Protein AF-A0A9P0KTA9-F1 (afdb_monomer)

InterPro domains:
  IPR001925 Porin, eukaryotic type [PR00185] (4-19)
  IPR001925 Porin, eukaryotic type [PR00185] (67-82)
  IPR001925 Porin, eukaryotic type [PR00185] (146-157)
  IPR001925 Porin, eukaryotic type [PTHR11743] (2-177)
  IPR001925 Porin, eukaryotic type [cd07306] (3-183)
  IPR023614 Porin domain superfamily [G3DSA:2.40.160.10] (1-187)
  IPR027246 Eukaryotic porin/Tom40 [PF01459] (2-183)

Nearest PDB structures (foldseek):
  7tcv-assembly1_XXX-2  TM=9.742E-01  e=2.234E-17  Mus musculus
  4bum-assembly1_X-2  TM=9.793E-01  e=3.824E-17  Danio rerio
  7nie-assembly1_C  TM=9.759E-01  e=7.221E-17  Sus scrofa
  3emn-assembly1_X  TM=9.752E-01  e=1.497E-15  Mus musculus
  5jdp-assembly1_A  TM=7.661E-01  e=1.161E-13  Homo sapiens

Foldseek 3Di:
DWDDFPVCFCVVVVCVVPPPDDPQKDKDWDWDADPQGKIWIKMKIAGNVVRDIKIKIKIWDAPPVQQWIWIWMAMPQGKIKIKIWGAPNVHHQWIWMKMWIARPVVRWIKIKTWIWGIDRFKIKIWMWIQTPQGTKIKIKMWGDDPQKIWIWIWIADPNVRDTQWTKIKIWGDDPVDIGIDMDTPRDHD

Organism: Acanthoscelides obtectus (NCBI:txid200917)

Sequence (189 aa):
MGPPPYPDLGKRAKDVFNKGYHFGLLKLDCKTKTSGGVQFNTGGTSNQESGKVHGSLETKYTVKEYGITFTEKWTTENTLGTEVSIQDQILKGLKLGGQISFCPQTGYKSAKLISAFQNARVAMNFDIDLDQNGPNILGSAVVAHQGWLAGYQAGFDANQSKLTKSNFALGFATNEFVLHTSVYPIGPS

Structure (mmCIF, N/CA/C/O backbone):
data_AF-A0A9P0KTA9-F1
#
_entry.id   AF-A0A9P0KTA9-F1
#
loop_
_atom_site.group_PDB
_atom_site.id
_atom_site.type_symbol
_atom_site.label_atom_id
_atom_site.label_alt_id
_atom_site.label_comp_id
_atom_site.label_asym_id
_atom_site.label_entity_id
_atom_site.label_seq_id
_atom_site.pdbx_PDB_ins_code
_atom_site.Cartn_x
_atom_site.Cartn_y
_atom_site.Cartn_z
_atom_site.occupancy
_atom_site.B_iso_or_equiv
_atom_site.auth_seq_id
_atom_site.auth_comp_id
_atom_site.auth_asym_id
_atom_site.auth_atom_id
_atom_site.pdbx_PDB_model_num
ATOM 1 N N . MET A 1 1 ? 3.592 -9.184 -18.478 1.00 62.78 1 MET A N 1
ATOM 2 C CA . MET A 1 1 ? 3.195 -8.768 -17.114 1.00 62.78 1 MET A CA 1
ATOM 3 C C . MET A 1 1 ? 3.888 -7.436 -16.847 1.00 62.78 1 MET A C 1
ATOM 5 O O . MET A 1 1 ? 5.043 -7.326 -17.233 1.00 62.78 1 MET A O 1
ATOM 9 N N . GLY A 1 2 ? 3.191 -6.420 -16.329 1.00 83.12 2 GLY A N 1
ATOM 10 C CA . GLY A 1 2 ? 3.808 -5.118 -16.023 1.00 83.12 2 GLY A CA 1
ATOM 11 C C . GLY A 1 2 ? 4.788 -5.189 -14.845 1.00 83.12 2 GLY A C 1
ATOM 12 O O . GLY A 1 2 ? 4.745 -6.179 -14.107 1.00 83.12 2 GLY A O 1
ATOM 13 N N . PRO A 1 3 ? 5.664 -4.183 -14.648 1.00 92.31 3 PRO A N 1
ATOM 14 C CA . PRO A 1 3 ? 6.501 -4.110 -13.448 1.00 92.31 3 PRO A CA 1
ATOM 15 C C . PRO A 1 3 ? 5.628 -4.043 -12.192 1.00 92.31 3 PRO A C 1
ATOM 17 O O . PRO A 1 3 ? 4.569 -3.421 -12.250 1.00 92.31 3 PRO A O 1
ATOM 20 N N . PRO A 1 4 ? 6.043 -4.619 -11.053 1.00 93.19 4 PRO A N 1
ATOM 21 C CA . PRO A 1 4 ? 5.352 -4.400 -9.788 1.00 93.19 4 PRO A CA 1
ATOM 22 C C . PRO A 1 4 ? 5.517 -2.940 -9.315 1.00 93.19 4 PRO A C 1
ATOM 24 O O . PRO A 1 4 ? 6.483 -2.277 -9.704 1.00 93.19 4 PRO A O 1
ATOM 27 N N . PRO A 1 5 ? 4.624 -2.442 -8.442 1.00 94.38 5 PRO A N 1
ATOM 28 C CA . PRO A 1 5 ? 4.849 -1.214 -7.681 1.00 94.38 5 PRO A CA 1
ATOM 29 C C . PRO A 1 5 ? 6.194 -1.227 -6.948 1.00 94.38 5 PRO A C 1
ATOM 31 O O . PRO A 1 5 ? 6.659 -2.287 -6.524 1.00 94.38 5 PRO A O 1
ATOM 34 N N . TYR A 1 6 ? 6.784 -0.051 -6.718 1.00 94.50 6 TYR A N 1
ATOM 35 C CA . TYR A 1 6 ? 8.068 0.066 -6.013 1.00 94.50 6 TYR A CA 1
ATOM 36 C C . TYR A 1 6 ? 8.098 -0.679 -4.659 1.00 94.50 6 TYR A C 1
ATOM 38 O O . TYR A 1 6 ? 9.056 -1.413 -4.418 1.00 94.50 6 TYR A O 1
ATOM 46 N N . PRO A 1 7 ? 7.063 -0.595 -3.790 1.00 91.75 7 PRO A N 1
ATOM 47 C CA . PRO A 1 7 ? 7.054 -1.319 -2.512 1.00 91.75 7 PRO A CA 1
ATOM 48 C C . PRO A 1 7 ? 7.075 -2.849 -2.647 1.00 91.75 7 PRO A C 1
ATOM 50 O O . PRO A 1 7 ? 7.504 -3.545 -1.726 1.00 91.75 7 PRO A O 1
ATOM 53 N N . ASP A 1 8 ? 6.623 -3.370 -3.790 1.00 92.88 8 ASP A N 1
ATOM 54 C CA . ASP A 1 8 ? 6.557 -4.802 -4.074 1.00 92.88 8 ASP A CA 1
ATOM 55 C C . ASP A 1 8 ? 7.830 -5.324 -4.777 1.00 92.88 8 ASP A C 1
ATOM 57 O O . ASP A 1 8 ? 7.960 -6.533 -5.013 1.00 92.88 8 ASP A O 1
ATOM 61 N N . LEU A 1 9 ? 8.808 -4.459 -5.078 1.00 91.88 9 LEU A N 1
ATOM 62 C CA . LEU A 1 9 ? 10.113 -4.893 -5.571 1.00 91.88 9 LEU A CA 1
ATOM 63 C C . LEU A 1 9 ? 10.829 -5.765 -4.521 1.00 91.88 9 LEU A C 1
ATOM 65 O O . LEU A 1 9 ? 10.917 -5.442 -3.332 1.00 91.88 9 LEU A O 1
ATOM 69 N N . GLY A 1 10 ? 11.289 -6.941 -4.958 1.00 88.75 10 GLY A N 1
ATOM 70 C CA . GLY A 1 10 ? 11.908 -7.944 -4.086 1.00 88.75 10 GLY A CA 1
ATOM 71 C C . GLY A 1 10 ? 10.939 -8.665 -3.138 1.00 88.75 10 GLY A C 1
ATOM 72 O O . GLY A 1 10 ? 11.385 -9.490 -2.341 1.00 88.75 10 GLY A O 1
ATOM 73 N N . LYS A 1 11 ? 9.622 -8.420 -3.221 1.00 91.75 11 LYS A N 1
ATOM 74 C CA . LYS A 1 11 ? 8.623 -9.044 -2.333 1.00 91.75 11 LYS A CA 1
ATOM 75 C C . LYS A 1 11 ? 8.671 -10.566 -2.339 1.00 91.75 11 LYS A C 1
ATOM 77 O O . LYS A 1 11 ? 8.573 -11.165 -1.280 1.00 91.75 11 LYS A O 1
ATOM 82 N N . ARG A 1 12 ? 8.887 -11.193 -3.501 1.00 88.69 12 ARG A N 1
ATOM 83 C CA . ARG A 1 12 ? 9.012 -12.658 -3.604 1.00 88.69 12 ARG A CA 1
ATOM 84 C C . ARG A 1 12 ? 10.161 -13.204 -2.753 1.00 88.69 12 ARG A C 1
ATOM 86 O O . ARG A 1 12 ? 9.966 -14.187 -2.057 1.00 88.69 12 ARG A O 1
ATOM 93 N N . ALA A 1 13 ? 11.323 -12.548 -2.775 1.00 89.44 13 ALA A N 1
ATOM 94 C CA . ALA A 1 13 ? 12.457 -12.932 -1.938 1.00 89.44 13 ALA A CA 1
ATOM 95 C C . ALA A 1 13 ? 12.168 -12.658 -0.454 1.00 89.44 13 ALA A C 1
ATOM 97 O O . ALA A 1 13 ? 12.369 -13.536 0.377 1.00 89.44 13 ALA A O 1
ATOM 98 N N . LYS A 1 14 ? 11.620 -11.479 -0.120 1.00 89.19 14 LYS A N 1
ATOM 99 C CA . LYS A 1 14 ? 11.233 -11.128 1.261 1.00 89.19 14 LYS A CA 1
ATOM 100 C C . LYS A 1 14 ? 10.224 -12.117 1.849 1.00 89.19 14 LYS A C 1
ATOM 102 O O . LYS A 1 14 ? 10.329 -12.483 3.013 1.00 89.19 14 LYS A O 1
ATOM 107 N N . ASP A 1 15 ? 9.262 -12.561 1.049 1.00 90.44 15 ASP A N 1
ATOM 108 C CA . ASP A 1 15 ? 8.226 -13.503 1.465 1.00 90.44 15 ASP A CA 1
ATOM 109 C C . ASP A 1 15 ? 8.806 -14.857 1.898 1.00 90.44 15 ASP A C 1
ATOM 111 O O . ASP A 1 15 ? 8.279 -15.433 2.843 1.00 90.44 15 ASP A O 1
ATOM 115 N N . VAL A 1 16 ? 9.895 -15.336 1.279 1.00 89.88 16 VAL A N 1
ATOM 116 C CA . VAL A 1 16 ? 10.576 -16.587 1.678 1.00 89.88 16 VAL A CA 1
ATOM 117 C C . VAL A 1 16 ? 11.110 -16.502 3.108 1.00 89.88 16 VAL A C 1
ATOM 119 O O . VAL A 1 16 ? 11.017 -17.471 3.851 1.00 89.88 16 VAL A O 1
ATOM 122 N N . PHE A 1 17 ? 11.631 -15.342 3.507 1.00 87.12 17 PHE A N 1
ATOM 123 C CA . PHE A 1 17 ? 12.196 -15.142 4.844 1.00 87.12 17 PHE A CA 1
ATOM 124 C C . PHE A 1 17 ? 11.157 -14.713 5.887 1.00 87.12 17 PHE A C 1
ATOM 126 O O . PHE A 1 17 ? 11.373 -14.915 7.077 1.00 87.12 17 PHE A O 1
ATOM 133 N N . ASN A 1 18 ? 10.033 -14.126 5.464 1.00 86.00 18 ASN A N 1
ATOM 134 C CA . ASN A 1 18 ? 9.062 -13.522 6.382 1.00 86.00 18 ASN A CA 1
ATOM 135 C C . ASN A 1 18 ? 7.790 -14.356 6.584 1.00 86.00 18 ASN A C 1
ATOM 137 O O . ASN A 1 18 ? 7.191 -14.315 7.659 1.00 86.00 18 ASN A O 1
ATOM 141 N N . LYS A 1 19 ? 7.309 -15.078 5.564 1.00 85.75 19 LYS A N 1
ATOM 142 C CA . LYS A 1 19 ? 6.039 -15.811 5.675 1.00 85.75 19 LYS A CA 1
ATOM 143 C C . LYS A 1 19 ? 6.236 -17.109 6.451 1.00 85.75 19 LYS A C 1
ATOM 145 O O . LYS A 1 19 ? 7.067 -17.928 6.089 1.00 85.75 19 LYS A O 1
ATOM 150 N N . GLY A 1 20 ? 5.422 -17.307 7.487 1.00 80.38 20 GLY A N 1
ATOM 151 C CA . GLY A 1 20 ? 5.450 -18.506 8.332 1.00 80.38 20 GLY A CA 1
ATOM 152 C C . GLY A 1 20 ? 6.438 -18.438 9.500 1.00 80.38 20 GLY A C 1
ATOM 153 O O . GLY A 1 20 ? 6.370 -19.281 10.388 1.00 80.38 20 GLY A O 1
ATOM 154 N N . TYR A 1 21 ? 7.296 -17.415 9.553 1.00 82.12 21 TYR A N 1
ATOM 155 C CA . TYR A 1 21 ? 8.235 -17.195 10.651 1.00 82.12 21 TYR A CA 1
ATOM 156 C C . TYR A 1 21 ? 7.678 -16.141 11.617 1.00 82.12 21 TYR A C 1
ATOM 158 O O . TYR A 1 21 ? 7.731 -14.939 11.363 1.00 82.12 21 TYR A O 1
ATOM 166 N N . HIS A 1 22 ? 7.114 -16.599 12.736 1.00 80.69 22 HIS A N 1
ATOM 167 C CA . HIS A 1 22 ? 6.502 -15.759 13.774 1.00 80.69 22 HIS A CA 1
ATOM 168 C C . HIS A 1 22 ? 7.124 -16.051 15.147 1.00 80.69 22 HIS A C 1
ATOM 170 O O . HIS A 1 22 ? 6.453 -16.484 16.080 1.00 80.69 22 HIS A O 1
ATOM 176 N N . PHE A 1 23 ? 8.438 -15.857 15.266 1.00 83.69 23 PHE A N 1
ATOM 177 C CA . PHE A 1 23 ? 9.153 -16.097 16.521 1.00 83.69 23 PHE A CA 1
ATOM 178 C C . PHE A 1 23 ? 8.600 -15.212 17.647 1.00 83.69 23 PHE A C 1
ATOM 180 O O . PHE A 1 23 ? 8.445 -14.006 17.473 1.00 83.69 23 PHE A O 1
ATOM 187 N N . GLY A 1 24 ? 8.262 -15.822 18.786 1.00 85.75 24 GLY A N 1
ATOM 188 C CA . GLY A 1 24 ? 7.695 -15.118 19.942 1.00 85.75 24 GLY A CA 1
ATOM 189 C C . GLY A 1 24 ? 6.260 -14.603 19.757 1.00 85.75 24 GLY A C 1
ATOM 190 O O . GLY A 1 24 ? 5.733 -13.960 20.665 1.00 85.75 24 GLY A O 1
ATOM 191 N N . LEU A 1 25 ? 5.606 -14.886 18.622 1.00 88.69 25 LEU A N 1
ATOM 192 C CA . LEU A 1 25 ? 4.235 -14.465 18.335 1.00 88.69 25 LEU A CA 1
ATOM 193 C C . LEU A 1 25 ? 3.345 -15.675 18.030 1.00 88.69 25 LEU A C 1
ATOM 195 O O . LEU A 1 25 ? 3.612 -16.444 17.110 1.00 88.69 25 LEU A O 1
ATOM 199 N N . LEU A 1 26 ? 2.228 -15.807 18.741 1.00 88.44 26 LEU A N 1
ATOM 200 C CA . LEU A 1 26 ? 1.137 -16.681 18.316 1.00 88.44 26 LEU A CA 1
ATOM 201 C C . LEU A 1 26 ? 0.210 -15.882 17.399 1.00 88.44 26 LEU A C 1
ATOM 203 O O . LEU A 1 26 ? -0.425 -14.930 17.848 1.00 88.44 26 LEU A O 1
ATOM 207 N N . LYS A 1 27 ? 0.133 -16.264 16.124 1.00 90.38 27 LYS A N 1
ATOM 208 C CA . LYS A 1 27 ? -0.700 -15.593 15.123 1.00 90.38 27 LYS A CA 1
ATOM 209 C C . LYS A 1 27 ? -1.820 -16.505 14.638 1.00 90.38 27 LYS A C 1
ATOM 211 O O . LYS A 1 27 ? -1.573 -17.655 14.286 1.00 90.38 27 LYS A O 1
ATOM 216 N N . LEU A 1 28 ? -3.030 -15.966 14.575 1.00 90.88 28 LEU A N 1
ATOM 217 C CA . LEU A 1 28 ? -4.202 -16.592 13.974 1.00 90.88 28 LEU A CA 1
ATOM 218 C C . LEU A 1 28 ? -4.776 -15.630 12.937 1.00 90.88 28 LEU A C 1
ATOM 220 O O . LEU A 1 28 ? -5.000 -14.465 13.244 1.00 90.88 28 LEU A O 1
ATOM 224 N N . ASP A 1 29 ? -5.026 -16.112 11.725 1.00 91.44 29 ASP A N 1
ATOM 225 C CA . ASP A 1 29 ? -5.696 -15.363 10.660 1.00 91.44 29 ASP A CA 1
ATOM 226 C C . ASP A 1 29 ? -6.825 -16.237 10.098 1.00 91.44 29 ASP A C 1
ATOM 228 O O . ASP A 1 29 ? -6.598 -17.378 9.691 1.00 91.44 29 ASP A O 1
ATOM 232 N N . CYS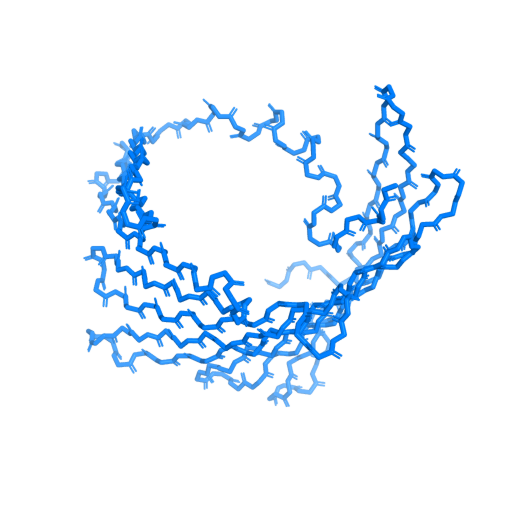 A 1 30 ? -8.041 -15.704 10.050 1.00 94.31 30 CYS A N 1
ATOM 233 C CA . CYS A 1 30 ? -9.222 -16.343 9.489 1.00 94.31 30 CYS A CA 1
ATOM 234 C C . CYS A 1 30 ? -9.770 -15.476 8.355 1.00 94.31 30 CYS A C 1
ATOM 236 O O . CYS A 1 30 ? -10.160 -14.327 8.562 1.00 94.31 30 CYS A O 1
ATOM 238 N N . LYS A 1 31 ? -9.812 -16.039 7.145 1.00 95.94 31 LYS A N 1
ATOM 239 C CA . LYS A 1 31 ? -10.365 -15.383 5.958 1.00 95.94 31 LYS A CA 1
ATOM 240 C C . LYS A 1 31 ? -11.626 -16.100 5.526 1.00 95.94 31 LYS A C 1
ATOM 242 O O . LYS A 1 31 ? -11.582 -17.282 5.195 1.00 95.94 31 LYS A O 1
ATOM 247 N N . THR A 1 32 ? -12.731 -15.374 5.477 1.00 95.69 32 THR A N 1
ATOM 248 C CA . THR A 1 32 ? -14.012 -15.888 4.998 1.00 95.69 32 THR A CA 1
ATOM 249 C C . THR A 1 32 ? -14.560 -14.994 3.897 1.00 95.69 32 THR A C 1
ATOM 251 O O . THR A 1 32 ? -14.206 -13.819 3.766 1.00 95.69 32 THR A O 1
ATOM 254 N N . LYS A 1 33 ? -15.413 -15.570 3.055 1.00 95.62 33 LYS A N 1
ATOM 255 C CA . LYS A 1 33 ? -16.079 -14.853 1.975 1.00 95.62 33 LYS A CA 1
ATOM 256 C C . LYS A 1 33 ? -17.527 -15.298 1.914 1.00 95.62 33 LYS A C 1
ATOM 258 O O . LYS A 1 33 ? -17.809 -16.486 1.796 1.00 95.62 33 LYS A O 1
ATOM 263 N N . THR A 1 34 ? -18.429 -14.334 1.996 1.00 92.62 34 THR A N 1
ATOM 264 C CA . THR A 1 34 ? -19.869 -14.569 1.882 1.00 92.62 34 THR A CA 1
ATOM 265 C C . THR A 1 34 ? -20.271 -14.816 0.429 1.00 92.62 34 THR A C 1
ATOM 267 O O . THR A 1 34 ? -19.566 -14.420 -0.506 1.00 92.62 34 THR A O 1
ATOM 270 N N . SER A 1 35 ? -21.444 -15.418 0.229 1.00 89.06 35 SER A N 1
ATOM 271 C CA . SER A 1 35 ? -22.066 -15.557 -1.095 1.00 89.06 35 SER A CA 1
ATOM 272 C C . SER A 1 35 ? -22.301 -14.200 -1.773 1.00 89.06 35 SER A C 1
ATOM 274 O O . SER A 1 35 ? -22.111 -14.084 -2.980 1.00 89.06 35 SER A O 1
ATOM 276 N N . GLY A 1 36 ? -22.609 -13.157 -0.992 1.00 85.69 36 GLY A N 1
ATOM 277 C CA . GLY A 1 36 ? -22.754 -11.770 -1.454 1.00 85.69 36 GLY A CA 1
ATOM 278 C C . GLY A 1 36 ? -21.442 -11.061 -1.816 1.00 85.69 36 GLY A C 1
ATOM 279 O O . GLY A 1 36 ? -21.458 -9.895 -2.192 1.00 85.69 36 GLY A O 1
ATOM 280 N N . GLY A 1 37 ? -20.288 -11.730 -1.708 1.00 87.12 37 GLY A N 1
ATOM 281 C CA . GLY A 1 37 ? -18.997 -11.186 -2.138 1.00 87.12 37 GLY A CA 1
ATOM 282 C C . GLY A 1 37 ? -18.255 -10.344 -1.097 1.00 87.12 37 GLY A C 1
ATOM 283 O O . GLY A 1 37 ? -17.114 -9.958 -1.365 1.00 87.12 37 GLY A O 1
ATOM 284 N N . VAL A 1 38 ? -18.839 -10.127 0.086 1.00 94.06 38 VAL A N 1
ATOM 285 C CA . VAL A 1 38 ? -18.157 -9.515 1.239 1.00 94.06 38 VAL A CA 1
ATOM 286 C C . VAL A 1 38 ? -17.098 -10.481 1.765 1.00 94.06 38 VAL A C 1
ATOM 288 O O . VAL A 1 38 ? -17.393 -11.657 2.005 1.00 94.06 38 VAL A O 1
ATOM 291 N N . GLN A 1 39 ? -15.876 -9.986 1.930 1.00 96.25 39 GLN A N 1
ATOM 292 C CA . GLN A 1 39 ? -14.744 -10.710 2.498 1.00 96.25 39 GLN A CA 1
ATOM 293 C C . GLN A 1 39 ? -14.492 -10.214 3.917 1.00 96.25 39 GLN A C 1
ATOM 295 O O . GLN A 1 39 ? -14.384 -9.010 4.131 1.00 96.25 39 GLN A O 1
ATOM 300 N N . PHE A 1 40 ? -14.356 -11.141 4.856 1.00 96.31 40 PHE A N 1
ATOM 301 C CA . PHE A 1 40 ? -13.923 -10.844 6.214 1.00 96.31 40 PHE A CA 1
ATOM 302 C C . PHE A 1 40 ? -12.547 -11.456 6.429 1.00 96.31 40 PHE A C 1
ATOM 304 O O . PHE A 1 40 ? -12.325 -12.632 6.132 1.00 96.31 40 PHE A O 1
ATOM 311 N N . ASN A 1 41 ? -11.625 -10.658 6.941 1.00 96.25 41 ASN A N 1
ATOM 312 C CA . ASN A 1 41 ? -10.317 -11.098 7.378 1.00 96.25 41 ASN A CA 1
ATOM 313 C C . ASN A 1 41 ? -10.173 -10.711 8.849 1.00 96.25 41 ASN A C 1
ATOM 315 O O . ASN A 1 41 ? -10.010 -9.540 9.185 1.00 96.25 41 ASN A O 1
ATOM 319 N N . THR A 1 42 ? -10.293 -11.697 9.727 1.00 96.00 42 THR A N 1
ATOM 320 C CA . THR A 1 42 ? -10.188 -11.522 11.174 1.00 96.00 42 THR A CA 1
ATOM 321 C C . THR A 1 42 ? -8.902 -12.172 11.631 1.00 96.00 42 THR A C 1
ATOM 323 O O . THR A 1 42 ? -8.652 -13.331 11.313 1.00 96.00 42 THR A O 1
ATOM 326 N N . GLY A 1 43 ? -8.089 -11.449 12.385 1.00 94.62 43 GLY A N 1
ATOM 327 C CA . GLY A 1 43 ? -6.814 -11.968 12.852 1.00 94.62 43 GLY A CA 1
ATOM 328 C C . GLY A 1 43 ? -6.481 -11.507 14.255 1.00 94.62 43 GLY A C 1
ATOM 329 O O . GLY A 1 43 ? -6.985 -10.490 14.730 1.00 94.62 43 GLY A O 1
ATOM 330 N N . GLY A 1 44 ? -5.612 -12.264 14.907 1.00 93.62 44 GLY A N 1
ATOM 331 C CA . GLY A 1 44 ? -5.086 -11.957 16.223 1.00 93.62 44 GLY A CA 1
ATOM 332 C C . GLY A 1 44 ? -3.623 -12.358 16.330 1.00 93.62 44 GLY A C 1
ATOM 333 O O . GLY A 1 44 ? -3.209 -13.395 15.813 1.00 93.62 44 GLY A O 1
ATOM 334 N N . THR A 1 45 ? -2.840 -11.532 17.008 1.00 92.50 45 THR A N 1
ATOM 335 C CA . THR A 1 45 ? -1.445 -11.799 17.357 1.00 92.50 45 THR A CA 1
ATOM 336 C C . THR A 1 45 ? -1.281 -11.662 18.862 1.00 92.50 45 THR A C 1
ATOM 338 O O . THR A 1 45 ? -1.615 -10.616 19.416 1.00 92.50 45 THR A O 1
ATOM 341 N N . SER A 1 46 ? -0.746 -12.688 19.515 1.00 92.44 46 SER A N 1
ATOM 342 C CA . SER A 1 46 ? -0.329 -12.650 20.917 1.00 92.44 46 SER A CA 1
ATOM 343 C C . SER A 1 46 ? 1.192 -12.668 20.991 1.00 92.44 46 SER A C 1
ATOM 345 O O . SER A 1 46 ? 1.827 -13.551 20.412 1.00 92.44 46 SER A O 1
ATOM 347 N N . ASN A 1 47 ? 1.777 -11.688 21.673 1.00 90.62 47 ASN A N 1
ATOM 348 C CA . ASN A 1 47 ? 3.209 -11.612 21.914 1.00 90.62 47 ASN A CA 1
ATOM 349 C C . ASN A 1 47 ? 3.550 -12.335 23.222 1.00 90.62 47 ASN A C 1
ATOM 351 O O . ASN A 1 47 ? 3.071 -11.952 24.286 1.00 90.62 47 ASN A O 1
ATOM 355 N N . GLN A 1 48 ? 4.376 -13.377 23.135 1.00 89.19 48 GLN A N 1
ATOM 356 C CA . GLN A 1 48 ? 4.671 -14.262 24.265 1.00 89.19 48 GLN A CA 1
ATOM 357 C C . GLN A 1 48 ? 5.583 -13.616 25.317 1.00 89.19 48 GLN A C 1
ATOM 359 O O . GLN A 1 48 ? 5.515 -13.990 26.481 1.00 89.19 48 GLN A O 1
ATOM 364 N N . GLU A 1 49 ? 6.406 -12.642 24.928 1.00 89.00 49 GLU A N 1
ATOM 365 C CA . GLU A 1 49 ? 7.330 -11.953 25.836 1.00 89.00 49 GLU A CA 1
ATOM 366 C C . GLU A 1 49 ? 6.618 -10.861 26.645 1.00 89.00 49 GLU A C 1
ATOM 368 O O . GLU A 1 49 ? 6.771 -10.765 27.858 1.00 89.00 49 GLU A O 1
ATOM 373 N N . SER A 1 50 ? 5.795 -10.049 25.978 1.00 90.50 50 SER A N 1
ATOM 374 C CA . SER A 1 50 ? 5.078 -8.930 26.608 1.00 90.50 50 SER A CA 1
ATOM 375 C C . SER A 1 50 ? 3.678 -9.286 27.114 1.00 90.50 50 SER A C 1
ATOM 377 O O . SER A 1 50 ? 3.051 -8.471 27.789 1.00 90.50 50 SER A O 1
ATOM 379 N N . GLY A 1 51 ? 3.138 -10.446 26.727 1.00 88.19 51 GLY A N 1
ATOM 380 C CA . GLY A 1 51 ? 1.755 -10.855 26.994 1.00 88.19 51 GLY A CA 1
ATOM 381 C C . GLY A 1 51 ? 0.688 -10.048 26.240 1.00 88.19 51 GLY A C 1
ATOM 382 O O . GLY A 1 51 ? -0.505 -10.290 26.419 1.00 88.19 51 GLY A O 1
ATOM 383 N N . LYS A 1 52 ? 1.080 -9.078 25.401 1.00 89.88 52 LYS A N 1
ATOM 384 C CA . LYS A 1 52 ? 0.141 -8.216 24.673 1.00 89.88 52 LYS A CA 1
ATOM 385 C C . LYS A 1 52 ? -0.573 -8.988 23.569 1.00 89.88 52 LYS A C 1
ATOM 387 O O . LYS A 1 52 ? 0.061 -9.679 22.771 1.00 89.88 52 LYS A O 1
ATOM 392 N N . VAL A 1 53 ? -1.885 -8.788 23.478 1.00 91.94 53 VAL A N 1
ATOM 393 C CA . VAL A 1 53 ? -2.733 -9.355 22.427 1.00 91.94 53 VAL A CA 1
ATOM 394 C C . VAL A 1 53 ? -3.284 -8.225 21.568 1.00 91.94 53 VAL A C 1
ATOM 396 O O . VAL A 1 53 ? -3.883 -7.283 22.080 1.00 91.94 53 VAL A O 1
ATOM 399 N N . HIS A 1 54 ? -3.091 -8.337 20.259 1.00 93.25 54 HIS A N 1
ATOM 400 C CA . HIS A 1 54 ? -3.652 -7.432 19.264 1.00 93.25 54 HIS A CA 1
ATOM 401 C C . HIS A 1 54 ? -4.613 -8.211 18.370 1.00 93.25 54 HIS A C 1
ATOM 403 O O . HIS A 1 54 ? -4.250 -9.257 17.834 1.00 93.25 54 HIS A O 1
ATOM 409 N N . GLY A 1 55 ? -5.829 -7.705 18.209 1.00 95.50 55 GLY A N 1
ATOM 410 C CA . GLY A 1 55 ? -6.833 -8.246 17.300 1.00 95.50 55 GLY A CA 1
ATOM 411 C C . GLY A 1 55 ? -7.176 -7.248 16.204 1.00 95.50 55 GLY A C 1
ATOM 412 O O . GLY A 1 55 ? -7.111 -6.034 16.403 1.00 95.50 55 GLY A O 1
ATOM 413 N N . SER A 1 56 ? -7.569 -7.765 15.046 1.00 96.12 56 SER A N 1
ATOM 414 C CA . SER A 1 56 ? -8.047 -6.963 13.927 1.00 96.12 56 SER A CA 1
ATOM 415 C C . SER A 1 56 ? -9.200 -7.646 13.202 1.00 96.12 56 SER A C 1
ATOM 417 O O . SER A 1 56 ? -9.239 -8.871 13.068 1.00 96.12 56 SER A O 1
ATOM 419 N N . LEU A 1 57 ? -10.127 -6.832 12.719 1.00 97.12 57 LEU A N 1
ATOM 420 C CA . LEU A 1 57 ? -11.212 -7.215 11.834 1.00 97.12 57 LEU A CA 1
ATOM 421 C C . LEU A 1 57 ? -11.145 -6.315 10.606 1.00 97.12 57 LEU A C 1
ATOM 423 O O . LEU A 1 57 ? -11.253 -5.100 10.726 1.00 97.12 57 LEU A O 1
ATOM 427 N N . GLU A 1 58 ? -10.982 -6.906 9.433 1.00 97.56 58 GLU A N 1
ATOM 428 C CA . GLU A 1 58 ? -11.052 -6.220 8.149 1.00 97.56 58 GLU A CA 1
ATOM 429 C C . GLU A 1 58 ? -12.246 -6.763 7.361 1.00 97.56 58 GLU A C 1
ATOM 431 O O . GLU A 1 58 ? -12.383 -7.972 7.170 1.00 97.56 58 GLU A O 1
ATOM 436 N N . THR A 1 59 ? -13.116 -5.869 6.906 1.00 97.12 59 THR A N 1
ATOM 437 C CA . THR A 1 59 ? -14.258 -6.168 6.045 1.00 97.12 59 THR A CA 1
ATOM 438 C C . THR A 1 59 ? -14.033 -5.497 4.707 1.00 97.12 59 THR A C 1
ATOM 440 O O . THR A 1 59 ? -13.841 -4.288 4.645 1.00 97.12 59 THR A O 1
ATOM 443 N N . LYS A 1 60 ? -14.077 -6.267 3.625 1.00 97.12 60 LYS A N 1
ATOM 444 C CA . LYS A 1 60 ? -13.851 -5.775 2.270 1.00 97.12 60 LYS A CA 1
ATOM 445 C C . LYS A 1 60 ? -15.030 -6.113 1.376 1.00 97.12 60 LYS A C 1
ATOM 447 O O . LYS A 1 60 ? -15.404 -7.280 1.238 1.00 97.12 60 LYS A O 1
ATOM 452 N N . TYR A 1 61 ? -15.578 -5.102 0.721 1.00 95.19 61 TYR A N 1
ATOM 453 C CA . TYR A 1 61 ? -16.682 -5.236 -0.216 1.00 95.19 61 TYR A CA 1
ATOM 454 C C . TYR A 1 61 ? -16.333 -4.573 -1.546 1.00 95.19 61 TYR A C 1
ATOM 456 O O . TYR A 1 61 ? -15.961 -3.404 -1.595 1.00 95.19 61 TYR A O 1
ATOM 464 N N . THR A 1 62 ? -16.446 -5.331 -2.636 1.00 93.12 62 THR A N 1
ATOM 465 C CA . THR A 1 62 ? -16.129 -4.850 -3.984 1.00 93.12 62 THR A CA 1
ATOM 466 C C . THR A 1 62 ? -17.392 -4.821 -4.829 1.00 93.12 62 THR A C 1
ATOM 468 O O . THR A 1 62 ? -17.946 -5.868 -5.169 1.00 93.12 62 THR A O 1
ATOM 471 N N . VAL A 1 63 ? -17.792 -3.619 -5.232 1.00 92.25 63 VAL A N 1
ATOM 472 C CA . VAL A 1 63 ? -18.852 -3.385 -6.209 1.00 92.25 63 VAL A CA 1
ATOM 473 C C . VAL A 1 63 ? -18.231 -3.463 -7.599 1.00 92.25 63 VAL A C 1
ATOM 475 O O . VAL A 1 63 ? -17.732 -2.478 -8.142 1.00 92.25 63 VAL A O 1
ATOM 478 N N . LYS A 1 64 ? -18.204 -4.679 -8.154 1.00 87.38 64 LYS A N 1
ATOM 479 C CA . LYS A 1 64 ? -17.484 -4.989 -9.399 1.00 87.38 64 LYS A CA 1
ATOM 480 C C . LYS A 1 64 ? -17.934 -4.145 -10.591 1.00 87.38 64 LYS A C 1
ATOM 482 O O . LYS A 1 64 ? -17.088 -3.775 -11.393 1.00 87.38 64 LYS A O 1
ATOM 487 N N . GLU A 1 65 ? -19.227 -3.839 -10.680 1.00 88.38 65 GLU A N 1
ATOM 488 C CA . GLU A 1 65 ? -19.820 -3.059 -11.777 1.00 88.38 65 GLU A CA 1
ATOM 489 C C . GLU A 1 65 ? -19.188 -1.672 -11.914 1.00 88.38 65 GLU A C 1
ATOM 491 O O . GLU A 1 65 ? -18.940 -1.218 -13.024 1.00 88.38 65 GLU A O 1
ATOM 496 N N . TYR A 1 66 ? -18.847 -1.048 -10.785 1.00 90.06 66 TYR A N 1
ATOM 497 C CA . TYR A 1 66 ? -18.248 0.285 -10.737 1.00 90.06 66 TYR A CA 1
ATOM 498 C C . TYR A 1 66 ? -16.755 0.256 -10.387 1.00 90.06 66 TYR A C 1
ATOM 500 O O . TYR A 1 66 ? -16.155 1.302 -10.158 1.00 90.06 66 TYR A O 1
ATOM 508 N N . GLY A 1 67 ? -16.137 -0.926 -10.268 1.00 91.06 67 GLY A N 1
ATOM 509 C CA . GLY A 1 67 ? -14.737 -1.059 -9.849 1.00 91.06 67 GLY A CA 1
ATOM 510 C C . GLY A 1 67 ? -14.431 -0.445 -8.476 1.00 91.06 67 GLY A C 1
ATOM 511 O O . GLY A 1 67 ? -13.272 -0.137 -8.194 1.00 91.06 67 GLY A O 1
ATOM 512 N N . ILE A 1 68 ? -15.451 -0.248 -7.632 1.00 94.81 68 ILE A N 1
ATOM 513 C CA . ILE A 1 68 ? -15.316 0.385 -6.316 1.00 94.81 68 ILE A CA 1
ATOM 514 C C . ILE A 1 68 ? -15.076 -0.692 -5.267 1.00 94.81 68 ILE A C 1
ATOM 516 O O . ILE A 1 68 ? -15.752 -1.721 -5.241 1.00 94.81 68 ILE A O 1
ATOM 520 N N . THR A 1 69 ? -14.119 -0.460 -4.380 1.00 96.19 69 THR A N 1
ATOM 521 C CA . THR A 1 69 ? -13.848 -1.310 -3.225 1.00 96.19 69 THR A CA 1
ATOM 522 C C . THR A 1 69 ? -13.881 -0.484 -1.954 1.00 96.19 69 THR A C 1
ATOM 524 O O . THR A 1 69 ? -13.148 0.496 -1.833 1.00 96.19 69 THR A O 1
ATOM 527 N N . PHE A 1 70 ? -14.700 -0.933 -1.011 1.00 96.62 70 PHE A N 1
ATOM 528 C CA . PHE A 1 70 ? -14.780 -0.436 0.352 1.00 96.62 70 PHE A CA 1
ATOM 529 C C . PHE A 1 70 ? -14.057 -1.415 1.270 1.00 96.62 70 PHE A C 1
ATOM 531 O O . PHE A 1 70 ? -14.311 -2.622 1.205 1.00 96.62 70 PHE A O 1
ATOM 538 N N . THR A 1 71 ? -13.171 -0.906 2.115 1.00 97.19 71 THR A N 1
ATOM 539 C CA . THR A 1 71 ? -12.490 -1.684 3.148 1.00 97.19 71 THR A CA 1
ATOM 540 C C . THR A 1 71 ? -12.658 -0.975 4.481 1.00 97.19 71 THR A C 1
ATOM 542 O O . THR A 1 71 ? -12.235 0.163 4.628 1.00 97.19 71 THR A O 1
ATOM 545 N N . GLU A 1 72 ? -13.241 -1.657 5.454 1.00 97.56 72 GLU A N 1
ATOM 546 C CA . GLU A 1 72 ? -13.333 -1.198 6.838 1.00 97.56 72 GLU A CA 1
ATOM 547 C C . GLU A 1 72 ? -12.428 -2.060 7.703 1.00 97.56 72 GLU A C 1
ATOM 549 O O . GLU A 1 72 ? -12.504 -3.289 7.654 1.00 97.56 72 GLU A O 1
ATOM 554 N N . LYS A 1 73 ? -11.577 -1.436 8.506 1.00 97.00 73 LYS A N 1
ATOM 555 C CA . LYS A 1 73 ? -10.657 -2.106 9.417 1.00 97.00 73 LYS A CA 1
ATOM 556 C C . LYS A 1 73 ? -10.872 -1.593 10.829 1.00 97.00 73 LYS A C 1
ATOM 558 O O . LYS A 1 73 ? -10.856 -0.392 11.065 1.00 97.00 73 LYS A O 1
ATOM 563 N N . TRP A 1 74 ? -11.003 -2.508 11.776 1.00 96.50 74 TRP A N 1
ATOM 564 C CA . TRP A 1 74 ? -11.074 -2.199 13.196 1.00 96.50 74 TRP A CA 1
ATOM 565 C C . TRP A 1 74 ? -10.044 -3.017 13.964 1.00 96.50 74 TRP A C 1
ATOM 567 O O . TRP A 1 74 ? -9.826 -4.191 13.658 1.00 96.50 74 TRP A O 1
ATOM 577 N N . THR A 1 75 ? -9.386 -2.400 14.941 1.00 95.00 75 THR A N 1
ATOM 578 C CA . THR A 1 75 ? -8.404 -3.064 15.806 1.00 95.00 75 THR A CA 1
ATOM 579 C C . THR A 1 75 ? -8.835 -3.028 17.269 1.00 95.00 75 THR A C 1
ATOM 581 O O . THR A 1 75 ? -9.640 -2.192 17.677 1.00 95.00 75 THR A O 1
ATOM 584 N N . THR A 1 76 ? -8.261 -3.905 18.094 1.00 93.81 76 THR A N 1
ATOM 585 C CA . THR A 1 76 ? -8.511 -3.930 19.550 1.00 93.81 76 THR A CA 1
ATOM 586 C C . THR A 1 76 ? -8.005 -2.685 20.287 1.00 93.81 76 THR A C 1
ATOM 588 O O . THR A 1 76 ? -8.424 -2.430 21.408 1.00 93.81 76 THR A O 1
ATOM 591 N N . GLU A 1 77 ? -7.150 -1.880 19.652 1.00 89.44 77 GLU A N 1
ATOM 592 C CA . GLU A 1 77 ? -6.718 -0.550 20.125 1.00 89.44 77 GLU A CA 1
ATOM 593 C C . GLU A 1 77 ? -7.731 0.554 19.772 1.00 89.44 77 GLU A C 1
ATOM 595 O O . GLU A 1 77 ? -7.469 1.745 19.919 1.00 89.44 77 GLU A O 1
ATOM 600 N N . ASN A 1 78 ? -8.909 0.152 19.293 1.00 91.56 78 ASN A N 1
ATOM 601 C CA . ASN A 1 78 ? -9.996 1.017 18.874 1.00 91.56 78 ASN A CA 1
ATOM 602 C C . ASN A 1 78 ? -9.650 1.935 17.690 1.00 91.56 78 ASN A C 1
ATOM 604 O O . ASN A 1 78 ? -10.281 2.971 17.508 1.00 91.56 78 ASN A O 1
ATOM 608 N N . THR A 1 79 ? -8.674 1.564 16.861 1.00 93.81 79 THR A N 1
ATOM 609 C CA . THR A 1 79 ? -8.395 2.281 15.612 1.00 93.81 79 THR A CA 1
ATOM 610 C C . THR A 1 79 ? -9.360 1.806 14.531 1.00 93.81 79 THR A C 1
ATOM 612 O O . THR A 1 79 ? -9.421 0.613 14.224 1.00 93.81 79 THR A O 1
ATOM 615 N N . LEU A 1 80 ? -10.110 2.747 13.964 1.00 96.50 80 LEU A N 1
ATOM 616 C CA . LEU A 1 80 ? -11.044 2.564 12.857 1.00 96.50 80 LEU A CA 1
ATOM 617 C C . LEU A 1 80 ? -10.400 3.089 11.576 1.00 96.50 80 LEU A C 1
ATOM 619 O O . LEU A 1 80 ? -9.929 4.222 11.549 1.00 96.50 80 LEU A O 1
ATOM 623 N N . GLY A 1 81 ? -10.375 2.279 10.526 1.00 96.62 81 GLY A N 1
ATOM 624 C CA . GLY A 1 81 ? -9.810 2.632 9.233 1.00 96.62 81 GLY A CA 1
ATOM 625 C C . GLY A 1 81 ? -10.785 2.343 8.103 1.00 96.62 81 GLY A C 1
ATOM 626 O O . GLY A 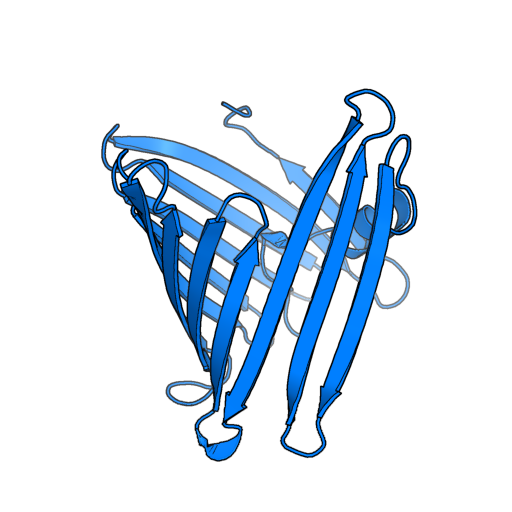1 81 ? -11.102 1.185 7.865 1.00 96.62 81 GLY A O 1
ATOM 627 N N . THR A 1 82 ? -11.183 3.372 7.369 1.00 97.62 82 THR A N 1
ATOM 628 C CA . THR A 1 82 ? -12.072 3.271 6.208 1.00 97.62 82 THR A CA 1
ATOM 629 C C . THR A 1 82 ? -11.274 3.580 4.949 1.00 97.62 82 THR A C 1
ATOM 631 O O . THR A 1 82 ? -10.728 4.671 4.832 1.00 97.62 82 THR A O 1
ATOM 634 N N . GLU A 1 83 ? -11.199 2.656 3.994 1.00 97.31 83 GLU A N 1
ATOM 635 C CA . GLU A 1 83 ? -10.619 2.862 2.662 1.00 97.31 83 GLU A CA 1
ATOM 636 C C . GLU A 1 83 ? -11.709 2.735 1.597 1.00 97.31 83 GLU A C 1
ATOM 638 O O . GLU A 1 83 ? -12.438 1.744 1.539 1.00 97.31 83 GLU A O 1
ATOM 643 N N . VAL A 1 84 ? -11.773 3.716 0.702 1.00 97.44 84 VAL A N 1
ATOM 644 C CA . VAL A 1 84 ? -12.567 3.660 -0.524 1.00 97.44 84 VAL A CA 1
ATOM 645 C C . VAL A 1 84 ? -11.610 3.769 -1.694 1.00 97.44 84 VAL A C 1
ATOM 647 O O . VAL A 1 84 ? -10.797 4.688 -1.751 1.00 97.44 84 VAL A O 1
ATOM 650 N N . SER A 1 85 ? -11.700 2.846 -2.644 1.00 96.62 85 SER A N 1
ATOM 651 C CA . SER A 1 85 ? -10.897 2.899 -3.863 1.00 96.62 85 SER A CA 1
ATOM 652 C C . SER A 1 85 ? -11.713 2.589 -5.103 1.00 96.62 85 SER A C 1
ATOM 654 O O . SER A 1 85 ? -12.662 1.814 -5.052 1.00 96.62 85 SER A O 1
ATOM 656 N N . ILE A 1 86 ? -11.331 3.200 -6.216 1.00 96.50 86 ILE A N 1
ATOM 657 C CA . ILE A 1 86 ? -11.931 3.035 -7.534 1.00 96.50 86 ILE A CA 1
ATOM 658 C C . ILE A 1 86 ? -10.819 2.597 -8.474 1.00 96.50 86 ILE A C 1
ATOM 660 O O . ILE A 1 86 ? -9.768 3.238 -8.538 1.00 96.50 86 ILE A O 1
ATOM 664 N N . GLN A 1 87 ? -11.046 1.507 -9.195 1.00 95.19 87 GLN A N 1
ATOM 665 C CA . GLN A 1 87 ? -10.063 0.927 -10.095 1.00 95.19 87 GLN A CA 1
ATOM 666 C C . GLN A 1 87 ? -10.633 0.751 -11.505 1.00 95.19 87 GLN A C 1
ATOM 668 O O . GLN A 1 87 ? -11.783 0.349 -11.679 1.00 95.19 87 GLN A O 1
ATOM 673 N N . ASP A 1 88 ? -9.799 1.039 -12.506 1.00 92.88 88 ASP A N 1
ATOM 674 C CA . ASP A 1 88 ? -10.044 0.792 -13.933 1.00 92.88 88 ASP A CA 1
ATOM 675 C C . ASP A 1 88 ? -11.250 1.534 -14.547 1.00 92.88 88 ASP A C 1
ATOM 677 O O . ASP A 1 88 ? -11.601 1.270 -15.693 1.00 92.88 88 ASP A O 1
ATOM 681 N N . GLN A 1 89 ? -11.859 2.487 -13.831 1.00 89.94 89 GLN A N 1
ATOM 682 C CA . GLN A 1 89 ? -13.023 3.242 -14.324 1.00 89.94 89 GLN A CA 1
ATOM 683 C C . GLN A 1 89 ? -12.652 4.460 -15.175 1.00 89.94 89 GLN A C 1
ATOM 685 O O . GLN A 1 89 ? -13.268 4.710 -16.202 1.00 89.94 89 GLN A O 1
ATOM 690 N N . ILE A 1 90 ? -11.649 5.233 -14.748 1.00 89.38 90 ILE A N 1
ATOM 691 C CA . ILE A 1 90 ? -11.213 6.446 -15.464 1.00 89.38 90 ILE A CA 1
ATOM 692 C C . ILE A 1 90 ? -10.218 6.071 -16.564 1.00 89.38 90 ILE A C 1
ATOM 694 O O . ILE A 1 90 ? -10.307 6.530 -17.699 1.00 89.38 90 ILE A O 1
ATOM 698 N N . LEU A 1 91 ? -9.252 5.223 -16.213 1.00 92.06 91 LEU A N 1
ATOM 699 C CA . LEU A 1 91 ? -8.221 4.728 -17.108 1.00 92.06 91 LEU A CA 1
ATOM 700 C C . LEU A 1 91 ? -7.849 3.311 -16.680 1.00 92.06 91 LEU A C 1
ATOM 702 O O . LEU A 1 91 ? -7.656 3.046 -15.494 1.00 92.06 91 LEU A O 1
ATOM 706 N N . LYS A 1 92 ? -7.704 2.403 -17.646 1.00 92.50 92 LYS A N 1
ATOM 707 C CA . LYS A 1 92 ? -7.240 1.042 -17.372 1.00 92.50 92 LYS A CA 1
ATOM 708 C C . LYS A 1 92 ? -5.844 1.076 -16.748 1.00 92.50 92 LYS A C 1
ATOM 710 O O . LYS A 1 92 ? -4.923 1.668 -17.310 1.00 92.50 92 LYS A O 1
ATOM 715 N N . GLY A 1 93 ? -5.693 0.410 -15.613 1.00 91.81 93 GLY A N 1
ATOM 716 C CA . GLY A 1 93 ? -4.487 0.401 -14.799 1.00 91.81 93 GLY A CA 1
ATOM 717 C C . GLY A 1 93 ? -4.446 1.481 -13.720 1.00 91.81 93 GLY A C 1
ATOM 718 O O . GLY A 1 93 ? -3.544 1.430 -12.887 1.00 91.81 93 GLY A O 1
ATOM 719 N N . LEU A 1 94 ? -5.377 2.443 -13.711 1.00 95.69 94 LEU A N 1
ATOM 720 C CA . LEU A 1 94 ? -5.459 3.481 -12.683 1.00 95.69 94 LEU A CA 1
ATOM 721 C C . LEU A 1 94 ? -6.326 3.004 -11.510 1.00 95.69 94 LEU A C 1
ATOM 723 O O . LEU A 1 94 ? -7.480 2.612 -11.687 1.00 95.69 94 LEU A O 1
ATOM 727 N N . LYS A 1 95 ? -5.775 3.104 -10.304 1.00 96.38 95 LYS A N 1
ATOM 728 C CA . LYS A 1 95 ? -6.465 2.976 -9.025 1.00 96.38 95 LYS A CA 1
ATOM 729 C C 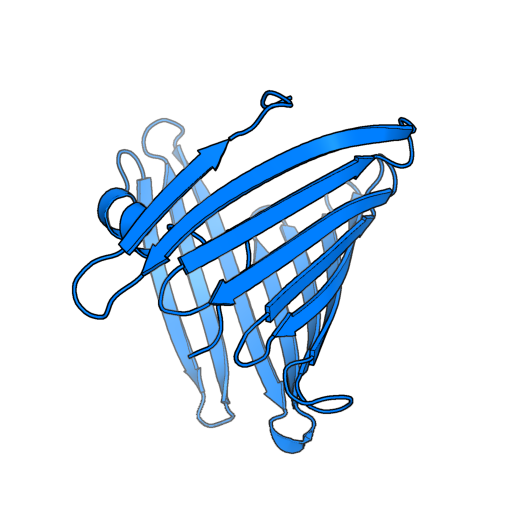. LYS A 1 95 ? -6.337 4.301 -8.281 1.00 96.38 95 LYS A C 1
ATOM 731 O O . LYS A 1 95 ? -5.227 4.753 -8.015 1.00 96.38 95 LYS A O 1
ATOM 736 N N . LEU A 1 96 ? -7.466 4.890 -7.914 1.00 97.25 96 LEU A N 1
ATOM 737 C CA . LEU A 1 96 ? -7.534 6.023 -6.994 1.00 97.25 96 LEU A CA 1
ATOM 738 C C . LEU A 1 96 ? -8.169 5.554 -5.694 1.00 97.25 96 LEU A C 1
ATOM 740 O O . LEU A 1 96 ? -9.054 4.702 -5.713 1.00 97.25 96 LEU A O 1
ATOM 744 N N . GLY A 1 97 ? -7.743 6.095 -4.566 1.00 96.69 97 GLY A N 1
ATOM 745 C CA . GLY A 1 97 ? -8.348 5.778 -3.288 1.00 96.69 97 GLY A CA 1
ATOM 746 C C . GLY A 1 97 ? -8.113 6.842 -2.237 1.00 96.69 97 GLY A C 1
ATOM 747 O O . GLY A 1 97 ? -7.181 7.639 -2.320 1.00 96.69 97 GLY A O 1
ATOM 748 N N . GLY A 1 98 ? -8.992 6.832 -1.250 1.00 97.69 98 GLY A N 1
ATOM 749 C CA . GLY A 1 98 ? -8.868 7.593 -0.024 1.00 97.69 98 GLY A CA 1
ATOM 750 C C . GLY A 1 98 ? -8.992 6.642 1.153 1.00 97.69 98 GLY A C 1
ATOM 751 O O . GLY A 1 98 ? -9.827 5.739 1.136 1.00 97.69 98 GLY A O 1
ATOM 752 N N . GLN A 1 99 ? -8.168 6.844 2.167 1.00 96.88 99 GLN A N 1
ATOM 753 C CA . GLN A 1 99 ? -8.259 6.158 3.440 1.00 96.88 99 GLN A CA 1
ATOM 754 C C . GLN A 1 99 ? -8.379 7.192 4.552 1.00 96.88 99 GLN A C 1
ATOM 756 O O . GLN A 1 99 ? -7.714 8.221 4.519 1.00 96.88 99 GLN A O 1
ATOM 761 N N . ILE A 1 100 ? -9.219 6.925 5.540 1.00 96.31 100 ILE A N 1
ATOM 762 C CA . ILE A 1 100 ? -9.328 7.713 6.764 1.00 96.31 100 ILE A CA 1
ATOM 763 C C . ILE A 1 100 ? -9.073 6.764 7.925 1.00 96.31 100 ILE A C 1
ATOM 765 O O . ILE A 1 100 ? -9.618 5.664 7.951 1.00 96.31 100 ILE A O 1
ATOM 769 N N . SER A 1 101 ? -8.244 7.185 8.872 1.00 95.88 101 SER A N 1
ATOM 770 C CA . SER A 1 101 ? -7.976 6.467 10.113 1.00 95.88 101 SER A CA 1
ATOM 771 C C . SER A 1 101 ? -8.353 7.341 11.301 1.00 95.88 101 SER A C 1
ATOM 773 O O . SER A 1 101 ? -8.043 8.534 11.329 1.00 95.88 101 SER A O 1
ATOM 775 N N . PHE A 1 102 ? -9.022 6.758 12.289 1.00 93.81 102 PHE A N 1
ATOM 776 C CA . PHE A 1 102 ? -9.459 7.436 13.500 1.00 93.81 102 PHE A CA 1
ATOM 777 C C . PHE A 1 102 ? -9.252 6.544 14.722 1.00 93.81 102 PHE A C 1
ATOM 779 O O . PHE A 1 102 ? -9.739 5.418 14.767 1.00 93.81 102 PHE A O 1
ATOM 786 N N . CYS A 1 103 ? -8.568 7.066 15.737 1.00 93.81 103 CYS A N 1
ATOM 787 C CA . CYS A 1 103 ? -8.467 6.451 17.055 1.00 93.81 103 CYS A CA 1
ATOM 788 C C . CYS A 1 103 ? -9.243 7.317 18.065 1.00 93.81 103 CYS A C 1
ATOM 790 O O . CYS A 1 103 ? -8.754 8.379 18.462 1.00 93.81 103 CYS A O 1
ATOM 792 N N . PRO A 1 104 ? -10.445 6.902 18.509 1.00 91.00 104 PRO A N 1
ATOM 793 C CA . PRO A 1 104 ? -11.265 7.688 19.427 1.00 91.00 104 PRO A CA 1
ATOM 794 C C . PRO A 1 104 ? -10.600 7.928 20.783 1.00 91.00 104 PRO A C 1
ATOM 796 O O . PRO A 1 104 ? -10.828 8.964 21.394 1.00 91.00 104 PRO A O 1
ATOM 799 N N . GLN A 1 105 ? -9.777 6.983 21.251 1.00 89.38 105 GLN A N 1
ATOM 800 C CA . GLN A 1 105 ? -9.142 7.059 22.570 1.00 89.38 105 GLN A CA 1
ATOM 801 C C . GLN A 1 105 ? -8.104 8.181 22.657 1.00 89.38 105 GLN A C 1
ATOM 803 O O . GLN A 1 105 ? -8.008 8.849 23.681 1.00 89.38 105 GLN A O 1
ATOM 808 N N . THR A 1 106 ? -7.336 8.394 21.588 1.00 90.88 106 THR A N 1
ATOM 809 C CA . THR A 1 106 ? -6.290 9.428 21.530 1.00 90.88 106 THR A CA 1
ATOM 810 C C . THR A 1 106 ? -6.748 10.689 20.801 1.00 90.88 106 THR A C 1
ATOM 812 O O . THR A 1 106 ? -6.054 11.702 20.821 1.00 90.88 106 THR A O 1
ATOM 815 N N . GLY A 1 107 ? -7.889 10.630 20.110 1.00 89.19 107 GLY A N 1
ATOM 816 C CA . GLY A 1 107 ? -8.326 11.670 19.181 1.00 89.19 107 GLY A CA 1
ATOM 817 C C . GLY A 1 107 ? -7.499 11.728 17.892 1.00 89.19 107 GLY A C 1
ATOM 818 O O . GLY A 1 107 ? -7.707 12.639 17.088 1.00 89.19 107 GLY A O 1
ATOM 819 N N . TYR A 1 108 ? -6.578 10.780 17.672 1.00 91.69 108 TYR A N 1
ATOM 820 C CA . TYR A 1 108 ? -5.737 10.746 16.479 1.00 91.69 108 TYR A CA 1
ATOM 821 C C . TYR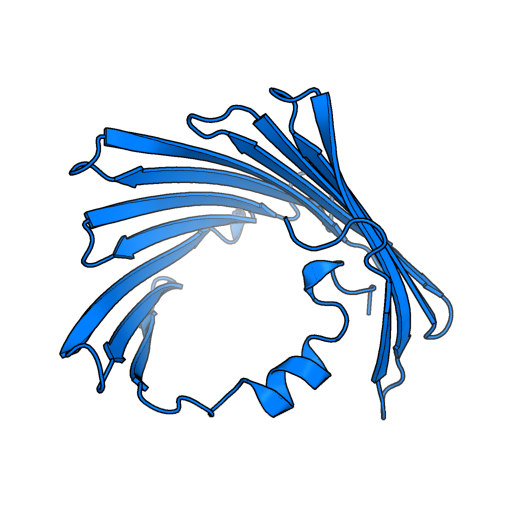 A 1 108 ? -6.582 10.531 15.225 1.00 91.69 108 TYR A C 1
ATOM 823 O O . TYR A 1 108 ? -7.436 9.643 15.178 1.00 91.69 108 TYR A O 1
ATOM 831 N N . LYS A 1 109 ? -6.319 11.342 14.200 1.00 93.69 109 LYS A N 1
ATOM 832 C CA . LYS A 1 109 ? -6.949 11.264 12.884 1.00 93.69 109 LYS A CA 1
ATOM 833 C C . LYS A 1 109 ? -5.870 11.365 11.827 1.00 93.69 109 LYS A C 1
ATOM 835 O O . LYS A 1 109 ? -4.992 12.220 11.935 1.00 93.69 109 LYS A O 1
ATOM 840 N N . SER A 1 110 ? -5.983 10.546 10.797 1.00 95.31 110 SER A N 1
ATOM 841 C CA . SER A 1 110 ? -5.207 10.719 9.580 1.00 95.31 110 SER A CA 1
ATOM 842 C C . SER A 1 110 ? -6.058 10.428 8.357 1.00 95.31 110 SER A C 1
ATOM 844 O O . SER A 1 110 ? -7.057 9.708 8.418 1.00 95.31 110 SER A O 1
ATOM 846 N N . ALA A 1 111 ? -5.675 11.027 7.242 1.00 96.56 111 ALA A N 1
ATOM 847 C CA . ALA A 1 111 ? -6.232 10.739 5.938 1.00 96.56 111 ALA A CA 1
ATOM 848 C C . ALA A 1 111 ? -5.089 10.397 4.990 1.00 96.56 111 ALA A C 1
ATOM 850 O O . ALA A 1 111 ? -4.013 10.976 5.078 1.00 96.56 111 ALA A O 1
ATOM 851 N N . LYS A 1 112 ? -5.316 9.473 4.071 1.00 96.69 112 LYS A N 1
ATOM 852 C CA . LYS A 1 112 ? -4.361 9.109 3.040 1.00 96.69 112 LYS A CA 1
ATOM 853 C C . LYS A 1 112 ? -5.038 9.158 1.686 1.00 96.69 112 LYS A C 1
ATOM 855 O O . LYS A 1 112 ? -6.091 8.557 1.500 1.00 96.69 112 LYS A O 1
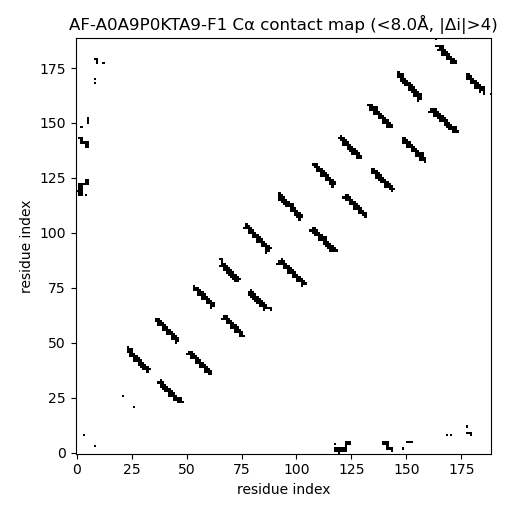ATOM 860 N N . LEU A 1 113 ? -4.430 9.846 0.733 1.00 97.56 113 LEU A N 1
ATOM 861 C CA . LEU A 1 113 ? -4.806 9.767 -0.674 1.00 97.56 113 LEU A CA 1
ATOM 862 C C . LEU A 1 113 ? -3.839 8.825 -1.376 1.00 97.56 113 LEU A C 1
ATOM 864 O O . LEU A 1 113 ? -2.634 8.915 -1.167 1.00 97.56 113 LEU A O 1
ATOM 868 N N . ILE A 1 114 ? -4.370 7.918 -2.188 1.00 96.00 114 ILE A N 1
ATOM 869 C CA . ILE A 1 114 ? -3.610 6.899 -2.909 1.00 96.00 114 ILE A CA 1
ATOM 870 C C . ILE A 1 114 ? -3.942 7.036 -4.387 1.00 96.00 114 ILE A C 1
ATOM 872 O O . ILE A 1 114 ? -5.104 6.953 -4.788 1.00 96.00 114 ILE A O 1
ATOM 876 N N . SER A 1 115 ? -2.919 7.191 -5.211 1.00 96.94 115 SER A N 1
ATOM 877 C CA . SER A 1 115 ? -3.020 7.106 -6.661 1.00 96.94 115 SER A CA 1
ATOM 878 C C . SER A 1 115 ? -1.988 6.111 -7.156 1.00 96.94 115 SER A C 1
ATOM 880 O O . SER A 1 115 ? -0.799 6.230 -6.872 1.00 96.94 115 SER A O 1
ATOM 882 N N . ALA A 1 116 ? -2.433 5.094 -7.878 1.00 96.81 116 ALA A N 1
ATOM 883 C CA . ALA A 1 116 ? -1.566 4.079 -8.444 1.00 96.81 116 ALA A CA 1
ATOM 884 C C . ALA A 1 116 ? -1.925 3.873 -9.908 1.00 96.81 116 ALA A C 1
ATOM 886 O O . ALA A 1 116 ? -3.090 3.687 -10.242 1.00 96.81 116 ALA A O 1
ATOM 887 N N . PHE A 1 117 ? -0.932 3.874 -10.783 1.00 96.12 117 PHE A N 1
ATOM 888 C CA . PHE A 1 117 ? -1.117 3.591 -12.197 1.00 96.12 117 PHE A CA 1
ATOM 889 C C . PHE A 1 117 ? -0.173 2.484 -12.634 1.00 96.12 117 PHE A C 1
ATOM 891 O O . PHE A 1 117 ? 1.031 2.577 -12.415 1.00 96.12 117 PHE A O 1
ATOM 898 N N . GLN A 1 118 ? -0.697 1.455 -13.290 1.00 95.19 118 GLN A N 1
ATOM 899 C CA . GLN A 1 118 ? 0.104 0.337 -13.761 1.00 95.19 118 GLN A CA 1
ATOM 900 C C . GLN A 1 118 ? -0.283 -0.074 -15.178 1.00 95.19 118 GLN A C 1
ATOM 902 O O . GLN A 1 118 ? -1.445 -0.316 -15.489 1.00 95.19 118 GLN A O 1
ATOM 907 N N . ASN A 1 119 ? 0.716 -0.222 -16.040 1.00 93.75 119 ASN A N 1
ATOM 908 C CA . ASN A 1 119 ? 0.558 -0.780 -17.376 1.00 93.75 119 ASN A CA 1
ATOM 909 C C . ASN A 1 119 ? 1.650 -1.830 -17.654 1.00 93.75 119 ASN A C 1
ATOM 911 O O . ASN A 1 119 ? 2.364 -2.272 -16.757 1.00 93.75 119 ASN A O 1
ATOM 915 N N . ALA A 1 120 ? 1.787 -2.262 -18.910 1.00 92.81 120 ALA A N 1
ATOM 916 C CA . ALA A 1 120 ? 2.736 -3.310 -19.288 1.00 92.81 120 ALA A CA 1
ATOM 917 C C . ALA A 1 120 ? 4.223 -2.946 -19.092 1.00 92.81 120 ALA A C 1
ATOM 919 O O . ALA A 1 120 ? 5.057 -3.849 -19.102 1.00 92.81 120 ALA A O 1
ATOM 920 N N . ARG A 1 121 ? 4.571 -1.661 -18.946 1.00 92.88 121 ARG A N 1
ATOM 921 C CA . ARG A 1 121 ? 5.961 -1.177 -18.876 1.00 92.88 121 ARG A CA 1
ATOM 922 C C . ARG A 1 121 ? 6.252 -0.316 -17.657 1.00 92.88 121 ARG A C 1
ATOM 924 O O . ARG A 1 121 ? 7.419 -0.160 -17.329 1.00 92.88 121 ARG A O 1
ATOM 931 N N . VAL A 1 122 ? 5.235 0.251 -17.015 1.00 95.38 122 VAL A N 1
ATOM 932 C CA . VAL A 1 122 ? 5.394 1.238 -15.947 1.00 95.38 122 VAL A CA 1
ATOM 933 C C . VAL A 1 122 ? 4.419 0.948 -14.812 1.00 95.38 122 VAL A C 1
ATOM 935 O O . VAL A 1 122 ? 3.258 0.625 -15.060 1.00 95.38 122 VAL A O 1
ATOM 938 N N . ALA A 1 123 ? 4.891 1.093 -13.579 1.00 97.12 123 ALA A N 1
ATOM 939 C CA . ALA A 1 123 ? 4.080 1.185 -12.374 1.00 97.12 123 ALA A CA 1
ATOM 940 C C . ALA A 1 123 ? 4.439 2.486 -11.657 1.00 97.12 123 ALA A C 1
ATOM 942 O O . ALA A 1 123 ? 5.611 2.738 -11.405 1.00 97.12 123 ALA A O 1
ATOM 943 N N . MET A 1 124 ? 3.453 3.318 -11.351 1.00 97.19 124 MET A N 1
ATOM 944 C CA . MET A 1 124 ? 3.611 4.572 -10.625 1.00 97.19 124 MET A CA 1
ATOM 945 C C . MET A 1 124 ? 2.706 4.559 -9.404 1.00 97.19 124 MET A C 1
ATOM 947 O O . MET A 1 124 ? 1.574 4.084 -9.477 1.00 97.19 124 MET A O 1
ATOM 951 N N . ASN A 1 125 ? 3.191 5.122 -8.308 1.00 96.56 125 ASN A N 1
ATOM 952 C CA . ASN A 1 125 ? 2.422 5.335 -7.094 1.00 96.56 125 ASN A CA 1
ATOM 953 C C . ASN A 1 125 ? 2.668 6.747 -6.592 1.00 96.56 125 ASN A C 1
ATOM 955 O O . ASN A 1 125 ? 3.799 7.233 -6.607 1.00 96.56 125 ASN A O 1
ATOM 959 N N . PHE A 1 126 ? 1.606 7.377 -6.129 1.00 97.00 126 PHE A N 1
ATOM 960 C CA . PHE A 1 126 ? 1.632 8.675 -5.504 1.00 97.00 126 PHE A CA 1
ATOM 961 C C . PHE A 1 126 ? 0.662 8.656 -4.331 1.00 97.00 126 PHE A C 1
ATOM 963 O O . PHE A 1 126 ? -0.553 8.572 -4.518 1.00 97.00 126 PHE A O 1
ATOM 970 N N . ASP A 1 127 ? 1.228 8.715 -3.136 1.00 96.44 127 ASP A N 1
ATOM 971 C CA . ASP A 1 127 ? 0.510 8.683 -1.878 1.00 96.44 127 ASP A CA 1
ATOM 972 C C . ASP A 1 127 ? 0.714 10.019 -1.156 1.00 96.44 127 ASP A C 1
ATOM 974 O O . ASP A 1 127 ? 1.829 10.541 -1.112 1.00 96.44 127 ASP A O 1
ATOM 978 N N . ILE A 1 128 ? -0.348 10.561 -0.569 1.00 96.62 128 ILE A N 1
ATOM 979 C CA . ILE A 1 128 ? -0.267 11.694 0.356 1.00 96.62 128 ILE A CA 1
ATOM 980 C C . ILE A 1 128 ? -0.840 11.228 1.684 1.00 96.62 128 ILE A C 1
ATOM 982 O O . ILE A 1 128 ? -2.041 10.985 1.774 1.00 96.62 128 ILE A O 1
ATOM 986 N N . ASP A 1 129 ? 0.009 11.127 2.695 1.00 95.31 129 ASP A N 1
ATOM 987 C CA . ASP A 1 129 ? -0.373 10.883 4.079 1.00 95.31 129 ASP A CA 1
ATOM 988 C C . ASP A 1 129 ? -0.559 12.235 4.784 1.00 95.31 129 ASP A C 1
ATOM 990 O O . ASP A 1 129 ? 0.334 13.076 4.796 1.00 95.31 129 ASP A O 1
ATOM 994 N N . LEU A 1 130 ? -1.743 12.469 5.338 1.00 94.62 130 LEU A N 1
ATOM 995 C CA . LEU A 1 130 ? -2.125 13.667 6.080 1.00 94.62 130 LEU A CA 1
ATOM 996 C C . LEU A 1 130 ? -2.381 13.255 7.525 1.00 94.62 130 LEU A C 1
ATOM 998 O O . LEU A 1 130 ? -3.422 12.669 7.831 1.00 94.62 130 LEU A O 1
ATOM 1002 N N . ASP A 1 131 ? -1.447 13.560 8.415 1.00 89.69 131 ASP A N 1
ATOM 1003 C CA . ASP A 1 131 ? -1.616 13.363 9.851 1.00 89.69 131 ASP A CA 1
ATOM 1004 C C . ASP A 1 131 ? -1.399 14.674 10.627 1.00 89.69 131 ASP A C 1
ATOM 1006 O O . ASP A 1 131 ? -1.334 15.763 10.052 1.00 89.69 131 ASP A O 1
ATOM 1010 N N . GLN A 1 132 ? -1.323 14.581 11.955 1.00 83.75 132 GLN A N 1
ATOM 1011 C CA . GLN A 1 132 ? -1.117 15.737 12.833 1.00 83.75 132 GLN A CA 1
ATOM 1012 C C . GLN A 1 132 ? 0.238 16.438 12.625 1.00 83.75 132 GLN A C 1
ATOM 1014 O O . GLN A 1 132 ? 0.374 17.603 12.994 1.00 83.75 132 GLN A O 1
ATOM 1019 N N . ASN A 1 133 ? 1.221 15.759 12.030 1.00 85.88 133 ASN A N 1
ATOM 1020 C CA . ASN A 1 133 ? 2.543 16.306 11.731 1.00 85.88 133 ASN A CA 1
ATOM 1021 C C . ASN A 1 133 ? 2.594 16.983 10.355 1.00 85.88 133 ASN A C 1
ATOM 1023 O O . ASN A 1 133 ? 3.614 17.579 10.014 1.00 85.88 133 ASN A O 1
ATOM 1027 N N . GLY A 1 134 ? 1.500 16.944 9.593 1.00 86.75 134 GLY A N 1
ATOM 1028 C CA . GLY A 1 134 ? 1.371 17.587 8.293 1.00 86.75 134 GLY A CA 1
ATOM 1029 C C . GLY A 1 134 ? 1.480 16.614 7.115 1.00 86.75 134 GLY A C 1
ATOM 1030 O O . GLY A 1 134 ? 1.547 15.399 7.296 1.00 86.75 134 GLY A O 1
ATOM 1031 N N . PRO A 1 135 ? 1.435 17.133 5.876 1.00 94.06 135 PRO A N 1
ATOM 1032 C CA . PRO A 1 135 ? 1.431 16.298 4.682 1.00 94.06 135 PRO A CA 1
ATOM 1033 C C . PRO A 1 135 ? 2.787 15.631 4.433 1.00 94.06 135 PRO A C 1
ATOM 1035 O O . PRO A 1 135 ? 3.797 16.312 4.247 1.00 94.06 135 PRO A O 1
ATOM 1038 N N . ASN A 1 136 ? 2.794 14.305 4.334 1.00 94.69 136 ASN A N 1
ATOM 1039 C CA . ASN A 1 136 ? 3.917 13.519 3.842 1.00 94.69 136 ASN A CA 1
ATOM 1040 C C . ASN A 1 136 ? 3.567 12.941 2.469 1.00 94.69 136 ASN A C 1
ATOM 1042 O O . ASN A 1 136 ? 2.579 12.230 2.298 1.00 94.69 136 ASN A O 1
ATOM 1046 N N . ILE A 1 137 ? 4.374 13.279 1.474 1.00 96.19 137 ILE A N 1
ATOM 1047 C CA . ILE A 1 137 ? 4.145 12.929 0.078 1.00 96.19 137 ILE A CA 1
ATOM 1048 C C . ILE A 1 137 ? 5.122 11.824 -0.299 1.00 96.19 137 ILE A C 1
ATOM 1050 O O . ILE A 1 137 ? 6.331 11.990 -0.157 1.00 96.19 137 ILE A O 1
ATOM 1054 N N . LEU A 1 138 ? 4.619 10.719 -0.839 1.00 96.50 138 LEU A N 1
ATOM 1055 C CA . LEU A 1 138 ? 5.426 9.606 -1.320 1.00 96.50 138 LEU A CA 1
ATOM 1056 C C . LEU A 1 138 ? 5.121 9.343 -2.794 1.00 96.50 138 LEU A C 1
ATOM 1058 O O . LEU A 1 138 ? 4.052 8.857 -3.150 1.00 96.50 138 LEU A O 1
ATOM 1062 N N . GLY A 1 139 ? 6.092 9.619 -3.657 1.00 97.44 139 GLY A N 1
ATOM 1063 C CA . GLY A 1 139 ? 6.041 9.293 -5.078 1.00 97.44 139 GLY A CA 1
ATOM 1064 C C . GLY A 1 139 ? 6.969 8.131 -5.403 1.00 97.44 139 GLY A C 1
ATOM 1065 O O . GLY A 1 139 ? 8.078 8.044 -4.880 1.00 97.44 139 GLY A O 1
ATOM 1066 N N . SER A 1 140 ? 6.557 7.232 -6.288 1.00 97.62 140 SER A N 1
ATOM 1067 C CA . SER A 1 140 ? 7.457 6.225 -6.842 1.00 97.62 140 SER A CA 1
ATOM 1068 C C . SER A 1 140 ? 7.075 5.817 -8.253 1.00 97.62 140 SER A C 1
ATOM 1070 O O . SER A 1 140 ? 5.913 5.900 -8.648 1.00 97.62 140 SER A O 1
ATOM 1072 N N . ALA A 1 141 ? 8.068 5.365 -9.007 1.00 97.62 141 ALA A N 1
ATOM 1073 C CA . ALA A 1 141 ? 7.893 4.834 -10.344 1.00 97.62 141 ALA A CA 1
ATOM 1074 C C . ALA A 1 141 ? 8.828 3.644 -10.558 1.00 97.62 141 ALA A C 1
ATOM 1076 O O . ALA A 1 141 ? 9.960 3.640 -10.078 1.00 97.62 141 ALA A O 1
ATOM 1077 N N . VAL A 1 142 ? 8.354 2.644 -11.292 1.00 97.56 142 VAL A N 1
ATOM 1078 C CA . VAL A 1 142 ? 9.115 1.477 -11.730 1.00 97.56 142 VAL A CA 1
ATOM 1079 C C . VAL A 1 142 ? 8.886 1.293 -13.216 1.00 97.56 142 VAL A C 1
ATOM 1081 O O . VAL A 1 142 ? 7.743 1.231 -13.665 1.00 97.56 142 VAL A O 1
ATOM 1084 N N . VAL A 1 143 ? 9.968 1.169 -13.972 1.00 96.69 143 VAL A N 1
ATOM 1085 C CA . VAL A 1 143 ? 9.939 0.859 -15.400 1.00 96.69 143 VAL A CA 1
ATOM 1086 C C . VAL A 1 143 ? 10.489 -0.541 -15.645 1.00 96.69 143 VAL A C 1
ATOM 1088 O O . VAL A 1 143 ? 11.456 -0.954 -15.007 1.00 96.69 143 VAL A O 1
ATOM 1091 N N . ALA A 1 144 ? 9.865 -1.271 -16.568 1.00 95.06 144 ALA A N 1
ATOM 1092 C CA . ALA A 1 144 ? 10.296 -2.589 -17.012 1.00 95.06 144 ALA A CA 1
ATOM 1093 C C . ALA A 1 144 ? 10.716 -2.580 -18.479 1.00 95.06 144 ALA A C 1
ATOM 1095 O O . ALA A 1 144 ? 9.977 -2.106 -19.352 1.00 95.06 144 ALA A O 1
ATOM 1096 N N . HIS A 1 145 ? 11.857 -3.200 -18.767 1.00 93.50 145 HIS A N 1
ATOM 1097 C CA . HIS A 1 145 ? 12.310 -3.434 -20.132 1.00 93.50 145 HIS A CA 1
ATOM 1098 C C . HIS A 1 145 ? 13.107 -4.737 -20.232 1.00 93.50 145 HIS A C 1
ATOM 1100 O O . HIS A 1 145 ? 14.140 -4.872 -19.593 1.00 93.50 145 HIS A O 1
ATOM 1106 N N . GLN A 1 146 ? 12.641 -5.697 -21.042 1.00 91.31 146 GLN A N 1
ATOM 1107 C CA . GLN A 1 146 ? 13.348 -6.967 -21.305 1.00 91.31 146 GLN A CA 1
ATOM 1108 C C . GLN A 1 146 ? 13.848 -7.686 -20.030 1.00 91.31 146 GLN A C 1
ATOM 1110 O O . GLN A 1 146 ? 14.986 -8.134 -19.955 1.00 91.31 146 GLN A O 1
ATOM 1115 N N . GLY A 1 147 ? 13.002 -7.761 -18.998 1.00 90.44 147 GLY A N 1
ATOM 1116 C CA . GLY A 1 147 ? 13.339 -8.379 -17.708 1.00 90.44 147 GLY A CA 1
ATOM 1117 C C . GLY A 1 147 ? 14.016 -7.436 -16.710 1.00 90.44 147 GLY A C 1
ATOM 1118 O O . GLY A 1 147 ? 13.911 -7.666 -15.509 1.00 90.44 147 GLY A O 1
ATOM 1119 N N . TRP A 1 148 ? 14.622 -6.336 -17.158 1.00 93.94 148 TRP A N 1
ATOM 1120 C CA . TRP A 1 148 ? 15.154 -5.304 -16.269 1.00 93.94 148 TRP A CA 1
ATOM 1121 C C . TRP A 1 148 ? 14.040 -4.488 -15.629 1.00 93.94 148 TRP A C 1
ATOM 1123 O O . TRP A 1 148 ? 13.048 -4.154 -16.279 1.00 93.94 148 TRP A O 1
ATOM 1133 N N . LEU A 1 149 ? 14.242 -4.145 -14.362 1.00 95.81 149 LEU A N 1
ATOM 1134 C CA . LEU A 1 149 ? 13.381 -3.297 -13.553 1.00 95.81 149 LEU A CA 1
ATOM 1135 C C . LEU A 1 149 ? 14.229 -2.159 -12.993 1.00 95.81 149 LEU A C 1
ATOM 1137 O O . LEU A 1 149 ? 15.209 -2.419 -12.303 1.00 95.81 149 LEU A O 1
ATOM 1141 N N . ALA A 1 150 ? 13.848 -0.915 -13.255 1.00 96.69 150 ALA A N 1
ATOM 1142 C CA . ALA A 1 150 ? 14.461 0.251 -12.627 1.00 96.69 150 ALA A CA 1
ATOM 1143 C C . ALA A 1 150 ? 13.385 1.019 -11.866 1.00 96.69 150 ALA A C 1
ATOM 1145 O O . ALA A 1 150 ? 12.341 1.347 -12.429 1.00 96.69 150 ALA A O 1
ATOM 1146 N N . GLY A 1 151 ? 13.621 1.259 -10.582 1.00 96.94 151 GLY A N 1
ATOM 1147 C CA . GLY A 1 151 ? 12.684 1.897 -9.674 1.00 96.94 151 GLY A CA 1
ATOM 1148 C C . GLY A 1 151 ? 13.292 3.107 -8.984 1.00 96.94 151 GLY A C 1
ATOM 1149 O O . GLY A 1 151 ? 14.466 3.100 -8.616 1.00 96.94 151 GLY A O 1
ATOM 1150 N N . TYR A 1 152 ? 12.468 4.120 -8.758 1.00 96.94 152 TYR A N 1
ATOM 1151 C CA . TYR A 1 152 ? 12.798 5.264 -7.920 1.00 96.94 152 TYR A CA 1
ATOM 1152 C C . TYR A 1 152 ? 11.632 5.590 -6.989 1.00 96.94 152 TYR A C 1
ATOM 1154 O O . TYR A 1 152 ? 10.469 5.498 -7.392 1.00 96.94 152 TYR A O 1
ATOM 1162 N N . GLN A 1 153 ? 11.938 5.977 -5.754 1.00 97.06 153 GLN A N 1
ATOM 1163 C CA . GLN A 1 153 ? 10.966 6.424 -4.763 1.00 97.06 153 GLN A CA 1
ATOM 1164 C C . GLN A 1 153 ? 11.475 7.674 -4.049 1.00 97.06 153 GLN A C 1
ATOM 1166 O O . GLN A 1 153 ? 12.538 7.654 -3.437 1.00 97.06 153 GLN A O 1
ATOM 1171 N N . ALA A 1 154 ? 10.667 8.727 -4.054 1.00 96.00 154 ALA A N 1
ATOM 1172 C CA . ALA A 1 154 ? 10.909 9.958 -3.321 1.00 96.00 154 ALA A CA 1
ATOM 1173 C C . ALA A 1 154 ? 9.845 10.145 -2.238 1.00 96.00 154 ALA A C 1
ATOM 1175 O O . ALA A 1 154 ? 8.665 9.896 -2.474 1.00 96.00 154 ALA A O 1
ATOM 1176 N N . GLY A 1 155 ? 10.269 10.587 -1.059 1.00 95.88 155 GLY A N 1
ATOM 1177 C CA . GLY A 1 155 ? 9.396 10.951 0.055 1.00 95.88 155 GLY A CA 1
ATOM 1178 C C . GLY A 1 155 ? 9.699 12.374 0.495 1.00 95.88 155 GLY A C 1
ATOM 1179 O O . GLY A 1 155 ? 10.875 12.725 0.584 1.00 95.88 155 GLY A O 1
ATOM 1180 N N . PHE A 1 156 ? 8.682 13.184 0.766 1.00 94.31 156 PHE A N 1
ATOM 1181 C CA . PHE A 1 156 ? 8.830 14.588 1.138 1.00 94.31 156 PHE A CA 1
ATOM 1182 C C . PHE A 1 156 ? 7.875 14.952 2.274 1.00 94.31 156 PHE A C 1
ATOM 1184 O O . PHE A 1 156 ? 6.663 14.801 2.141 1.00 94.31 156 PHE A O 1
ATOM 1191 N N . ASP A 1 157 ? 8.429 15.456 3.372 1.00 93.31 157 ASP A N 1
ATOM 1192 C CA . ASP A 1 157 ? 7.675 16.043 4.477 1.00 93.31 157 ASP A CA 1
ATOM 1193 C C . ASP A 1 157 ? 7.463 17.532 4.182 1.00 93.31 157 ASP A C 1
ATOM 1195 O O . ASP A 1 157 ? 8.420 18.314 4.153 1.00 93.31 157 ASP A O 1
ATOM 1199 N N . ALA A 1 158 ? 6.211 17.916 3.931 1.00 92.19 158 ALA A N 1
ATOM 1200 C CA . ALA A 1 158 ? 5.860 19.285 3.578 1.00 92.19 158 ALA A CA 1
ATOM 1201 C C . ALA A 1 158 ? 5.936 20.252 4.766 1.00 92.19 158 ALA A C 1
ATOM 1203 O O . ALA A 1 158 ? 6.172 21.441 4.556 1.00 92.19 158 ALA A O 1
ATOM 1204 N N . ASN A 1 159 ? 5.779 19.766 5.998 1.00 91.06 159 ASN A N 1
ATOM 1205 C CA . ASN A 1 159 ? 5.872 20.599 7.193 1.00 91.06 159 ASN A CA 1
ATOM 1206 C C . ASN A 1 159 ? 7.333 20.969 7.479 1.00 91.06 159 ASN A C 1
ATOM 1208 O O . ASN A 1 159 ? 7.666 22.131 7.699 1.00 91.06 159 ASN A O 1
ATOM 1212 N N . GLN A 1 160 ? 8.233 19.990 7.377 1.00 90.94 160 GLN A N 1
ATOM 1213 C CA . GLN A 1 160 ? 9.672 20.215 7.551 1.00 90.94 160 GLN A CA 1
ATOM 1214 C C . GLN A 1 160 ? 10.371 20.711 6.280 1.00 90.94 160 GLN A C 1
ATOM 1216 O O . GLN A 1 160 ? 11.561 21.025 6.318 1.00 90.94 160 GLN A O 1
ATOM 1221 N N . SER A 1 161 ? 9.659 20.755 5.148 1.00 90.56 161 SER A N 1
ATOM 1222 C CA . SER A 1 161 ? 10.221 21.042 3.822 1.00 90.56 161 SER A CA 1
ATOM 1223 C C . SER A 1 161 ? 11.455 20.183 3.511 1.00 90.56 161 SER A C 1
ATOM 1225 O O . SER A 1 161 ? 12.452 20.663 2.964 1.00 90.56 161 SER A O 1
ATOM 1227 N N . LYS A 1 162 ? 11.407 18.900 3.892 1.00 92.25 162 LYS A N 1
ATOM 1228 C CA . LYS A 1 162 ? 12.564 17.998 3.870 1.00 92.25 162 LYS A CA 1
ATOM 1229 C C . LYS A 1 162 ? 12.273 16.729 3.082 1.00 92.25 162 LYS A C 1
ATOM 1231 O O . LYS A 1 162 ? 11.230 16.097 3.224 1.00 92.25 162 LYS A O 1
ATOM 1236 N N . LEU A 1 163 ? 13.259 16.309 2.293 1.00 90.62 163 LEU A N 1
ATOM 1237 C CA . LEU A 1 163 ? 13.246 15.006 1.641 1.00 90.62 163 LEU A CA 1
ATOM 1238 C C . LEU A 1 163 ? 13.459 13.900 2.690 1.00 90.62 163 LEU A C 1
ATOM 1240 O O . LEU A 1 163 ? 14.489 13.861 3.365 1.00 90.62 163 LEU A O 1
ATOM 1244 N N . THR A 1 164 ? 12.478 13.013 2.831 1.00 91.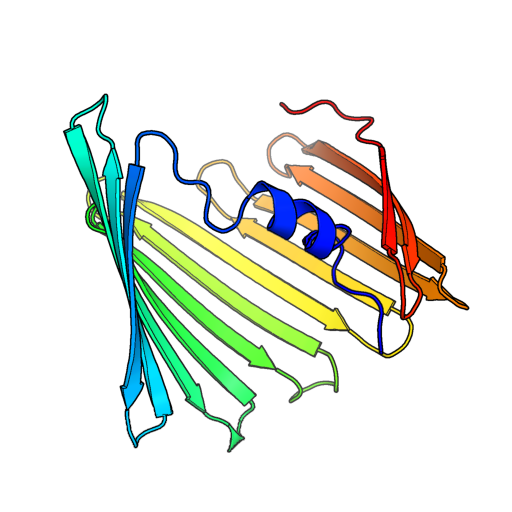31 164 THR A N 1
ATOM 1245 C CA . THR A 1 164 ? 12.485 11.893 3.786 1.00 91.31 164 THR A CA 1
ATOM 1246 C C . THR A 1 164 ? 12.944 10.587 3.148 1.00 91.31 164 THR A C 1
ATOM 1248 O O . THR A 1 164 ? 13.490 9.730 3.837 1.00 91.31 164 THR A O 1
ATOM 1251 N N . LYS A 1 165 ? 12.748 10.416 1.833 1.00 92.31 165 LYS A N 1
ATOM 1252 C CA . LYS A 1 165 ? 13.177 9.222 1.082 1.00 92.31 165 LYS A CA 1
ATOM 1253 C C . LYS A 1 165 ? 13.706 9.600 -0.297 1.00 92.31 165 LYS A C 1
ATOM 1255 O O . LYS A 1 165 ? 13.178 10.509 -0.931 1.00 92.31 165 LYS A O 1
ATOM 1260 N N . SER A 1 166 ? 14.720 8.875 -0.763 1.00 94.50 166 SER A N 1
ATOM 1261 C CA . SER A 1 166 ? 15.292 9.008 -2.111 1.00 94.50 166 SER A CA 1
ATOM 1262 C C . SER A 1 166 ? 15.888 7.672 -2.539 1.00 94.50 166 SER A C 1
ATOM 1264 O O . SER A 1 166 ? 17.097 7.483 -2.589 1.00 94.50 166 SER A O 1
ATOM 1266 N N . ASN A 1 167 ? 15.029 6.684 -2.730 1.00 95.00 167 ASN A N 1
ATOM 1267 C CA . ASN A 1 167 ? 15.440 5.296 -2.846 1.00 95.00 167 ASN A CA 1
ATOM 1268 C C . ASN A 1 167 ? 15.522 4.898 -4.315 1.00 95.00 167 ASN A C 1
ATOM 1270 O O . ASN A 1 167 ? 14.618 5.191 -5.098 1.00 95.00 167 ASN A O 1
ATOM 1274 N N . PHE A 1 168 ? 16.586 4.186 -4.663 1.00 95.62 168 PHE A N 1
ATOM 1275 C CA . PHE A 1 168 ? 16.798 3.643 -5.999 1.00 95.62 168 PHE A CA 1
ATOM 1276 C C . PHE A 1 168 ? 16.717 2.130 -5.930 1.00 95.62 168 PHE A C 1
ATOM 1278 O O . PHE A 1 168 ? 17.238 1.529 -4.992 1.00 95.62 168 PHE A O 1
ATOM 1285 N N . ALA A 1 169 ? 16.106 1.508 -6.928 1.00 95.31 169 ALA A N 1
ATOM 1286 C CA . ALA A 1 169 ? 16.068 0.064 -7.056 1.00 95.31 169 ALA A CA 1
ATOM 1287 C C . ALA A 1 169 ? 16.434 -0.351 -8.479 1.00 95.31 169 ALA A C 1
ATOM 1289 O O . ALA A 1 169 ? 15.966 0.244 -9.450 1.00 95.31 169 ALA A O 1
ATOM 1290 N N . LEU A 1 170 ? 17.247 -1.395 -8.597 1.00 96.06 170 LEU A N 1
ATOM 1291 C CA . LEU A 1 170 ? 17.533 -2.064 -9.856 1.00 96.06 170 LEU A CA 1
ATOM 1292 C C . LEU A 1 170 ? 17.255 -3.553 -9.673 1.00 96.06 170 LEU A C 1
ATOM 1294 O O . LEU A 1 170 ? 17.604 -4.160 -8.665 1.00 96.06 170 LEU A O 1
ATOM 1298 N N . GLY A 1 171 ? 16.594 -4.161 -10.640 1.00 94.00 171 GLY A N 1
ATOM 1299 C CA . GLY A 1 171 ? 16.255 -5.569 -10.585 1.00 94.00 171 GLY A CA 1
ATOM 1300 C C . GLY A 1 171 ? 16.279 -6.212 -11.953 1.00 94.00 171 GLY A C 1
ATOM 1301 O O . GLY A 1 171 ? 16.255 -5.543 -12.985 1.00 94.00 171 GLY A O 1
ATOM 1302 N N . PHE A 1 172 ? 16.300 -7.535 -11.938 1.00 92.81 172 PHE A N 1
ATOM 1303 C CA . PHE A 1 172 ? 16.173 -8.359 -13.124 1.00 92.81 172 PHE A CA 1
ATOM 1304 C C . PHE A 1 172 ? 15.251 -9.530 -12.807 1.00 92.81 172 PHE A C 1
ATOM 1306 O O . PHE A 1 172 ? 15.472 -10.246 -11.832 1.00 92.81 172 PHE A O 1
ATOM 1313 N N . ALA A 1 173 ? 14.193 -9.702 -13.588 1.00 90.62 173 ALA A N 1
ATOM 1314 C CA . ALA A 1 173 ? 13.173 -10.712 -13.363 1.00 90.62 173 ALA A CA 1
ATOM 1315 C C . ALA A 1 173 ? 13.003 -11.590 -14.604 1.00 90.62 173 ALA A C 1
ATOM 1317 O O . ALA A 1 173 ? 12.675 -11.105 -15.689 1.00 90.62 173 ALA A O 1
ATOM 1318 N N . THR A 1 174 ? 13.174 -12.894 -14.409 1.00 88.81 174 THR A N 1
ATOM 1319 C CA . THR A 1 174 ? 12.848 -13.941 -15.381 1.00 88.81 174 THR A CA 1
ATOM 1320 C C . THR A 1 174 ? 11.727 -14.826 -14.827 1.00 88.81 174 THR A C 1
ATOM 1322 O O . THR A 1 174 ? 1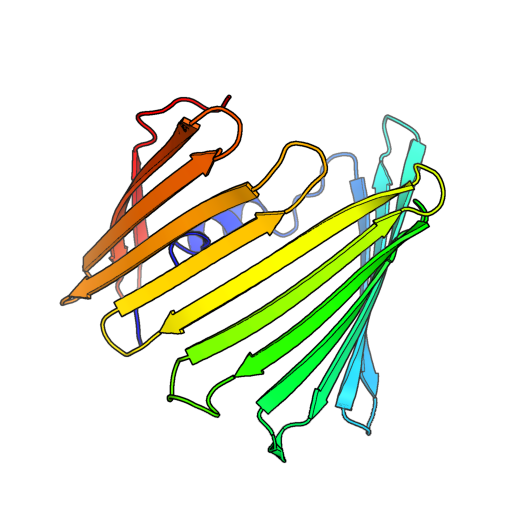1.197 -14.586 -13.738 1.00 88.81 174 THR A O 1
ATOM 1325 N N . ASN A 1 175 ? 11.340 -15.858 -15.579 1.00 84.44 175 ASN A N 1
ATOM 1326 C CA . ASN A 1 175 ? 10.391 -16.857 -15.085 1.00 84.44 175 ASN A CA 1
ATOM 1327 C C . ASN A 1 175 ? 10.995 -17.751 -13.986 1.00 84.44 175 ASN A C 1
ATOM 1329 O O . ASN A 1 175 ? 10.243 -18.331 -13.209 1.00 84.44 175 ASN A O 1
ATOM 1333 N N . GLU A 1 176 ? 12.324 -17.843 -13.910 1.00 88.69 176 GLU A N 1
ATOM 1334 C CA . GLU A 1 176 ? 13.040 -18.783 -13.040 1.00 88.69 176 GLU A CA 1
ATOM 1335 C C . GLU A 1 176 ? 13.613 -18.105 -11.794 1.00 88.69 176 GLU A C 1
ATOM 1337 O O . GLU A 1 176 ? 13.592 -18.683 -10.710 1.00 88.69 176 GLU A O 1
ATOM 1342 N N . PHE A 1 177 ? 14.096 -16.865 -11.920 1.00 88.19 177 PHE A N 1
ATOM 1343 C CA . PHE A 1 177 ? 14.682 -16.132 -10.802 1.00 88.19 177 PHE A CA 1
ATOM 1344 C C . PHE A 1 177 ? 14.377 -14.635 -10.857 1.00 88.19 177 PHE A C 1
ATOM 1346 O O . PHE A 1 177 ? 14.043 -14.063 -11.897 1.00 88.19 177 PHE A O 1
ATOM 1353 N N . VAL A 1 178 ? 14.509 -13.985 -9.701 1.00 90.00 178 VAL A N 1
ATOM 1354 C CA . VAL A 1 178 ? 14.373 -12.535 -9.561 1.00 90.00 178 VAL A CA 1
ATOM 1355 C C . VAL A 1 178 ? 15.541 -12.011 -8.738 1.00 90.00 178 VAL A C 1
ATOM 1357 O O . VAL A 1 178 ? 15.716 -12.404 -7.587 1.00 90.00 178 VAL A O 1
ATOM 1360 N N . LEU A 1 179 ? 16.312 -11.101 -9.323 1.00 91.94 179 LEU A N 1
ATOM 1361 C CA . LEU A 1 179 ? 17.330 -10.304 -8.654 1.00 91.94 179 LEU A CA 1
ATOM 1362 C C . LEU A 1 179 ? 16.750 -8.927 -8.323 1.00 91.94 179 LEU A C 1
ATOM 1364 O O . LEU A 1 179 ? 16.089 -8.305 -9.155 1.00 91.94 179 LEU A O 1
ATOM 1368 N N . HIS A 1 180 ? 17.018 -8.439 -7.116 1.00 92.81 180 HIS A N 1
ATOM 1369 C CA . HIS A 1 180 ? 16.612 -7.111 -6.677 1.00 92.81 180 HIS A CA 1
ATOM 1370 C C . HIS A 1 180 ? 17.698 -6.491 -5.800 1.00 92.81 180 HIS A C 1
ATOM 1372 O O . HIS A 1 180 ? 18.104 -7.087 -4.802 1.00 92.81 180 HIS A O 1
ATOM 1378 N N . THR A 1 181 ? 18.120 -5.282 -6.148 1.00 93.62 181 THR A N 1
ATOM 1379 C CA . THR A 1 181 ? 19.028 -4.445 -5.369 1.00 93.62 181 THR A CA 1
ATOM 1380 C C . THR A 1 181 ? 18.385 -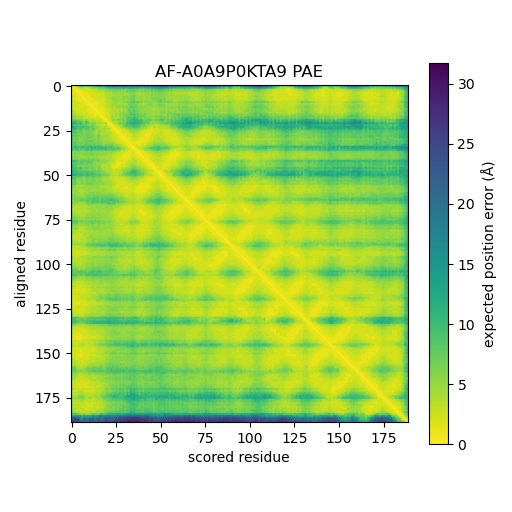3.084 -5.145 1.00 93.62 181 THR A C 1
ATOM 1382 O O . THR A 1 181 ? 17.645 -2.577 -5.988 1.00 93.62 181 THR A O 1
ATOM 1385 N N . SER A 1 182 ? 18.644 -2.487 -3.986 1.00 92.62 182 SER A N 1
ATOM 1386 C CA . SER A 1 182 ? 18.112 -1.173 -3.638 1.00 92.62 182 SER A CA 1
ATOM 1387 C C . SER A 1 182 ? 19.118 -0.377 -2.824 1.00 92.62 182 SER A C 1
ATOM 1389 O O . SER A 1 182 ? 19.772 -0.933 -1.943 1.00 92.62 182 SER A O 1
ATOM 1391 N N . VAL A 1 183 ? 19.207 0.919 -3.103 1.00 92.94 183 VAL A N 1
ATOM 1392 C CA . VAL A 1 183 ? 20.072 1.879 -2.419 1.00 92.94 183 VAL A CA 1
ATOM 1393 C C . VAL A 1 183 ? 19.189 2.899 -1.708 1.00 92.94 183 VAL A C 1
ATOM 1395 O O . VAL A 1 183 ? 18.260 3.443 -2.308 1.00 92.94 183 VAL A O 1
ATOM 1398 N N . TYR A 1 184 ? 19.499 3.154 -0.436 1.00 89.62 184 TYR A N 1
ATOM 1399 C CA . TYR A 1 184 ? 18.804 4.091 0.451 1.00 89.62 184 TYR A CA 1
ATOM 1400 C C . TYR A 1 184 ? 19.806 5.172 0.903 1.00 89.62 184 TYR A C 1
ATOM 1402 O O . TYR A 1 184 ? 20.420 5.032 1.957 1.00 89.62 184 TYR A O 1
ATOM 1410 N N . PRO A 1 185 ? 20.054 6.214 0.086 1.00 79.81 185 PRO A N 1
ATOM 1411 C CA . PRO A 1 185 ? 21.045 7.260 0.351 1.00 79.81 185 PRO A CA 1
ATOM 1412 C C . PRO A 1 185 ? 20.672 8.137 1.548 1.00 79.81 185 PRO A C 1
ATOM 1414 O O . PRO A 1 185 ? 21.542 8.643 2.249 1.00 79.81 185 PRO A O 1
ATOM 1417 N N . ILE A 1 186 ? 19.372 8.322 1.775 1.00 76.75 186 ILE A N 1
ATOM 1418 C CA . ILE A 1 186 ? 18.847 8.938 2.988 1.00 76.75 186 ILE A CA 1
ATOM 1419 C C . ILE A 1 186 ? 18.619 7.779 3.951 1.00 76.75 186 ILE A C 1
ATOM 1421 O O . ILE A 1 186 ? 17.780 6.916 3.685 1.00 76.75 186 ILE A O 1
ATOM 1425 N N . GLY A 1 187 ? 19.436 7.711 5.005 1.00 55.06 187 GLY A N 1
ATOM 1426 C CA . GLY A 1 187 ? 19.328 6.664 6.018 1.00 55.06 187 GLY A CA 1
ATOM 1427 C C . GLY A 1 187 ? 17.926 6.625 6.642 1.00 55.06 187 GLY A C 1
ATOM 1428 O O . GLY A 1 187 ? 17.199 7.619 6.566 1.00 55.06 187 GLY A O 1
ATOM 1429 N N . PRO A 1 188 ? 17.523 5.494 7.246 1.00 49.97 188 PRO A N 1
ATOM 1430 C CA . PRO A 1 188 ? 16.276 5.442 7.995 1.00 49.97 188 PRO A CA 1
ATOM 1431 C C . PRO A 1 188 ? 16.356 6.470 9.130 1.00 49.97 188 PRO A C 1
ATOM 1433 O O . PRO A 1 188 ? 17.228 6.368 9.990 1.00 49.97 188 PRO A O 1
ATOM 1436 N N . SER A 1 189 ? 15.502 7.492 9.077 1.00 44.75 189 SER A N 1
ATOM 1437 C CA . SER A 1 189 ? 15.203 8.354 10.223 1.00 44.75 189 SER A CA 1
ATOM 1438 C C . SER A 1 189 ? 14.448 7.569 11.283 1.00 44.75 189 SER A C 1
ATOM 1440 O O . SER A 1 189 ? 13.492 6.872 10.865 1.00 44.75 189 SER A O 1
#

Solvent-accessible surface area (backbone atoms only — not comparable to full-atom values): 9755 Å² total; per-residue (Å²): 126,41,38,59,48,57,90,52,61,53,40,74,64,50,43,71,74,49,62,93,63,53,85,65,40,55,74,48,79,47,78,50,70,50,95,88,57,40,32,40,42,39,34,37,39,34,32,70,85,79,69,48,72,50,40,39,42,34,40,36,40,64,48,70,92,67,33,32,35,44,34,42,34,40,34,74,84,52,38,39,33,45,34,44,33,39,36,50,72,92,41,80,43,34,33,42,33,43,34,40,39,39,25,75,91,80,67,47,55,34,40,34,42,41,37,35,38,43,45,71,38,36,9,37,38,41,34,39,40,36,43,91,81,40,47,34,37,38,41,32,35,15,40,39,56,96,42,35,34,46,29,43,34,41,25,35,32,62,66,77,72,37,81,63,36,55,34,41,34,45,31,41,49,60,98,86,52,73,50,65,48,74,48,63,81,51,63,91,127

pLDDT: mean 91.97, std 7.04, range [44.75, 97.69]

Secondary struc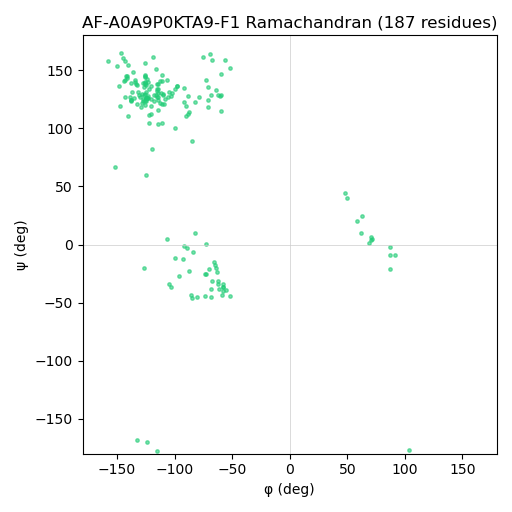ture (DSSP, 8-state):
-PPPPGGGTTHHHHHHHHTT--TTEEEEEEEEE-TTS-EEEEEEEEETTT--EEEEEEEEEEEGGGTEEEEEEEETT--EEEEEEEESSSSTTEEEEEEEEEETTTTEEEEEEEEEEE-SSEEEEEEEEEETTEEEEEEEEEEEETTEEEEEEEEEETTTTEEEEEEEEEEEE-SS-EEEEEE-SS---

Mean predicted aligned error: 5.36 Å

Radius of gyration: 18.68 Å; Cα contacts (8 Å, |Δi|>4): 448; chains: 1; bounding box: 44×40×48 Å